Protein AF-A0A7V4QDP5-F1 (afdb_monomer_lite)

Structure (mmCIF, N/CA/C/O backbone):
data_AF-A0A7V4QDP5-F1
#
_entry.id   AF-A0A7V4QDP5-F1
#
loop_
_atom_site.group_PDB
_atom_site.id
_atom_site.type_symbol
_atom_site.label_atom_id
_atom_site.label_alt_id
_atom_site.label_comp_id
_atom_site.label_asym_id
_atom_site.label_entity_id
_atom_site.label_seq_id
_atom_site.pdbx_PDB_ins_code
_atom_site.Cartn_x
_atom_site.Cartn_y
_atom_site.Cartn_z
_atom_site.occupancy
_atom_site.B_iso_or_equiv
_atom_site.auth_seq_id
_atom_site.auth_comp_id
_atom_site.auth_asym_id
_atom_site.auth_atom_id
_atom_site.pdbx_PDB_model_num
ATOM 1 N N . GLU A 1 1 ? -13.251 15.785 15.110 1.00 56.22 1 GLU A N 1
ATOM 2 C CA . GLU A 1 1 ? -13.784 14.816 16.099 1.00 56.22 1 GLU A CA 1
ATOM 3 C C . GLU A 1 1 ? -13.908 13.397 15.532 1.00 56.22 1 GLU A C 1
ATOM 5 O O . GLU A 1 1 ? -13.282 12.500 16.081 1.00 56.22 1 GLU A O 1
ATOM 10 N N . TYR A 1 2 ? -14.578 13.183 14.392 1.00 66.69 2 TYR A N 1
ATOM 11 C CA . TYR A 1 2 ? -14.739 11.846 13.779 1.00 66.69 2 TYR A CA 1
ATOM 12 C C . TYR A 1 2 ? -13.433 11.082 13.486 1.00 66.69 2 TYR A C 1
ATOM 14 O O . TYR A 1 2 ? -13.366 9.874 13.708 1.00 66.69 2 TYR A O 1
ATOM 22 N N . SER A 1 3 ? -12.372 11.780 13.060 1.00 71.38 3 SER A N 1
ATOM 23 C CA . SER A 1 3 ? -11.056 11.164 12.809 1.00 71.38 3 SER A CA 1
ATOM 24 C C . SER A 1 3 ? -10.457 10.504 14.062 1.00 71.38 3 SER A C 1
ATOM 26 O O . SER A 1 3 ? -9.832 9.447 13.970 1.00 71.38 3 SER A O 1
ATOM 28 N N . LEU A 1 4 ? -10.698 11.064 15.255 1.00 77.12 4 LEU A N 1
ATOM 29 C CA . LEU A 1 4 ? -10.210 10.484 16.507 1.00 77.12 4 LEU A CA 1
ATOM 30 C C . LEU A 1 4 ? -10.944 9.183 16.838 1.00 77.12 4 LEU A C 1
ATOM 32 O O . LEU A 1 4 ? -10.300 8.181 17.144 1.00 77.12 4 LEU A O 1
ATOM 36 N N . CYS A 1 5 ? -12.275 9.184 16.742 1.00 82.75 5 CYS A N 1
ATOM 37 C CA . CYS A 1 5 ? -13.088 7.993 16.984 1.00 82.75 5 CYS A CA 1
ATOM 38 C C . CYS A 1 5 ? -12.696 6.853 16.039 1.00 82.75 5 CYS A C 1
ATOM 40 O O . CYS A 1 5 ? -12.521 5.722 16.489 1.00 82.75 5 CYS A O 1
ATOM 42 N N . LEU A 1 6 ? -12.484 7.162 14.754 1.00 84.19 6 LEU A N 1
ATOM 43 C CA . LEU A 1 6 ? -12.024 6.187 13.767 1.00 84.19 6 LEU A CA 1
ATOM 44 C C . LEU A 1 6 ? -10.640 5.631 14.122 1.00 84.19 6 LEU A C 1
ATOM 46 O O . LEU A 1 6 ? -10.447 4.417 14.119 1.00 84.19 6 LEU A O 1
ATOM 50 N N . ASN A 1 7 ? -9.690 6.501 14.478 1.00 85.56 7 ASN A N 1
ATOM 51 C CA . ASN A 1 7 ? -8.354 6.084 14.899 1.00 85.56 7 ASN A CA 1
ATOM 52 C C . ASN A 1 7 ? -8.410 5.169 16.131 1.00 85.56 7 ASN A C 1
ATOM 54 O O . ASN A 1 7 ? -7.753 4.129 16.151 1.00 85.56 7 ASN A O 1
ATOM 58 N N . ILE A 1 8 ? -9.191 5.520 17.155 1.00 87.56 8 ILE A N 1
ATOM 59 C CA . ILE A 1 8 ? -9.344 4.699 18.365 1.00 87.56 8 ILE A CA 1
ATOM 60 C C . ILE A 1 8 ? -9.967 3.348 18.014 1.00 87.56 8 ILE A C 1
ATOM 62 O O . ILE A 1 8 ? -9.418 2.317 18.399 1.00 87.56 8 ILE A O 1
ATOM 66 N N . LEU A 1 9 ? -11.060 3.344 17.248 1.00 90.06 9 LEU A N 1
ATOM 67 C CA . LEU A 1 9 ? -11.732 2.121 16.815 1.00 90.06 9 LEU A CA 1
ATOM 68 C C . LEU A 1 9 ? -10.769 1.203 16.059 1.00 90.06 9 LEU A C 1
ATOM 70 O O . LEU A 1 9 ? -10.649 0.029 16.399 1.00 90.06 9 LEU A O 1
ATOM 74 N N . LEU A 1 10 ? -10.033 1.742 15.087 1.00 90.75 10 LEU A N 1
ATOM 75 C CA . LEU A 1 10 ? -9.068 0.975 14.306 1.00 90.75 10 LEU A CA 1
ATOM 76 C C . LEU A 1 10 ? -7.965 0.389 15.197 1.00 90.75 10 LEU A C 1
ATOM 78 O O . LEU A 1 10 ? -7.635 -0.788 15.080 1.00 90.75 10 LEU A O 1
ATOM 82 N N . ASN A 1 11 ? -7.435 1.180 16.134 1.00 90.12 11 ASN A N 1
ATOM 83 C CA . ASN A 1 11 ? -6.441 0.715 17.102 1.00 90.12 11 ASN A CA 1
ATOM 84 C C . ASN A 1 11 ? -6.966 -0.428 17.982 1.00 90.12 11 ASN A C 1
ATOM 86 O O . ASN A 1 11 ? -6.238 -1.394 18.221 1.00 90.12 11 ASN A O 1
ATOM 90 N N . VAL A 1 12 ? -8.211 -0.329 18.456 1.00 93.44 12 VAL A N 1
ATOM 91 C CA . VAL A 1 12 ? -8.858 -1.385 19.244 1.00 93.44 12 VAL A CA 1
ATOM 92 C C . VAL A 1 12 ? -9.029 -2.640 18.392 1.00 93.44 12 VAL A C 1
ATOM 94 O O . VAL A 1 12 ? -8.576 -3.703 18.799 1.00 93.44 12 VAL A O 1
ATOM 97 N N . LEU A 1 13 ? -9.578 -2.523 17.180 1.00 94.12 13 LEU A N 1
ATOM 98 C CA . LEU A 1 13 ? -9.788 -3.664 16.282 1.00 94.12 13 LEU A CA 1
ATOM 99 C C . LEU A 1 13 ? -8.480 -4.390 15.934 1.00 94.12 13 LEU A C 1
ATOM 101 O O . LEU A 1 13 ? -8.439 -5.622 15.953 1.00 94.12 13 LEU A O 1
ATOM 105 N N . MET A 1 14 ? -7.403 -3.648 15.655 1.00 94.19 14 MET A N 1
ATOM 106 C CA . MET A 1 14 ? -6.083 -4.236 15.404 1.00 94.19 14 MET A CA 1
ATOM 107 C C . MET A 1 14 ? -5.570 -4.991 16.638 1.00 94.19 14 MET A C 1
ATOM 109 O O . MET A 1 14 ? -5.137 -6.137 16.522 1.00 94.19 14 MET A O 1
ATOM 113 N N . LYS A 1 15 ? -5.669 -4.391 17.831 1.00 94.00 15 LYS A N 1
ATOM 114 C CA . LYS A 1 15 ? -5.209 -5.006 19.086 1.00 94.00 15 LYS A CA 1
ATOM 115 C C . LYS A 1 15 ? -6.007 -6.258 19.460 1.00 94.00 15 LYS A C 1
ATOM 117 O O . LYS A 1 15 ? -5.416 -7.272 19.835 1.00 94.00 15 LYS A O 1
ATOM 122 N N . GLU A 1 16 ? -7.329 -6.208 19.333 1.00 94.50 16 GLU A N 1
ATOM 123 C CA . GLU A 1 16 ? -8.196 -7.362 19.582 1.00 94.50 16 GLU A CA 1
ATOM 124 C C . GLU A 1 16 ? -7.882 -8.493 18.603 1.00 94.50 16 GLU A C 1
ATOM 126 O O . GLU A 1 16 ? -7.723 -9.640 19.014 1.00 94.50 16 GLU A O 1
ATOM 131 N N . THR A 1 17 ? -7.667 -8.171 17.324 1.00 94.19 17 THR A N 1
ATOM 132 C CA . THR A 1 17 ? -7.290 -9.164 16.309 1.00 94.19 17 THR A CA 1
ATOM 133 C C . THR A 1 17 ? -5.964 -9.855 16.642 1.00 94.19 17 THR A C 1
ATOM 135 O O . THR A 1 17 ? -5.864 -11.076 16.512 1.00 94.19 17 THR A O 1
ATOM 138 N N . LEU A 1 18 ? -4.957 -9.111 17.116 1.00 93.62 18 LEU A N 1
ATOM 139 C CA . LEU A 1 18 ? -3.673 -9.682 17.552 1.00 93.62 18 LEU A CA 1
ATOM 140 C C . LEU A 1 18 ? -3.807 -10.559 18.808 1.00 93.62 18 LEU A C 1
ATOM 142 O O . LEU A 1 18 ? -3.061 -11.527 18.969 1.00 93.62 18 LEU A O 1
ATOM 146 N N . SER A 1 19 ? -4.789 -10.268 19.662 1.00 94.81 19 SER A N 1
ATOM 147 C CA . SER A 1 19 ? -5.060 -11.014 20.899 1.00 94.81 19 SER A CA 1
ATOM 148 C C . SER A 1 19 ? -5.789 -12.345 20.659 1.00 94.81 19 SER A C 1
ATOM 150 O O . SER A 1 19 ? -5.836 -13.202 21.545 1.00 94.81 19 SER A O 1
ATOM 152 N N . LEU A 1 20 ? -6.337 -12.566 19.459 1.00 94.62 20 LEU A N 1
ATOM 153 C CA . LEU A 1 20 ? -7.001 -13.820 19.109 1.00 94.62 20 LEU A CA 1
ATOM 154 C C . LEU A 1 20 ? -6.026 -15.011 19.098 1.00 94.62 20 LEU A C 1
ATOM 156 O O . LEU A 1 20 ? -4.816 -14.884 18.896 1.00 94.62 20 LEU A O 1
ATOM 160 N N . LYS A 1 21 ? -6.566 -16.225 19.248 1.00 94.06 21 LYS A N 1
ATOM 161 C CA . LYS A 1 21 ? -5.804 -17.463 19.022 1.00 94.06 21 LYS A CA 1
ATOM 162 C C . LYS A 1 21 ? -5.477 -17.632 17.537 1.00 94.06 21 LYS A C 1
ATOM 164 O O . LYS A 1 21 ? -6.267 -17.220 16.680 1.00 94.06 21 LYS A O 1
ATOM 169 N N . ASN A 1 22 ? -4.339 -18.269 17.256 1.00 94.81 22 ASN A N 1
ATOM 170 C CA . ASN A 1 22 ? -3.907 -18.579 15.893 1.00 94.81 22 ASN A CA 1
ATOM 171 C C . ASN A 1 22 ? -4.938 -19.489 15.218 1.00 94.81 22 ASN A C 1
ATOM 173 O O . ASN A 1 22 ? -5.352 -20.493 15.798 1.00 94.81 22 ASN A O 1
ATOM 177 N N . ASP A 1 23 ? -5.354 -19.123 14.011 1.00 94.31 23 ASP A N 1
ATOM 178 C CA . ASP A 1 23 ? -6.395 -19.825 13.264 1.00 94.31 23 ASP A CA 1
ATOM 179 C C . ASP A 1 23 ? -6.184 -19.598 11.765 1.00 94.31 23 ASP A C 1
ATOM 181 O O . ASP A 1 23 ? -6.321 -18.482 11.263 1.00 94.31 23 ASP A O 1
ATOM 185 N N . SER A 1 24 ? -5.844 -20.664 11.042 1.00 88.12 24 SER A N 1
ATOM 186 C CA . SER A 1 24 ? -5.559 -20.602 9.606 1.00 88.12 24 SER A CA 1
ATOM 187 C C . SER A 1 24 ? -6.812 -20.469 8.738 1.00 88.12 24 SER A C 1
ATOM 189 O O . SER A 1 24 ? -6.694 -20.102 7.563 1.00 88.12 24 SER A O 1
ATOM 191 N N . LYS A 1 25 ? -8.007 -20.738 9.281 1.00 93.19 25 LYS A N 1
ATOM 192 C CA . LYS A 1 25 ? -9.287 -20.641 8.561 1.00 93.19 25 LYS A CA 1
ATOM 193 C C . LYS A 1 25 ? -9.944 -19.272 8.719 1.00 93.19 25 LYS A C 1
ATOM 195 O O . LYS A 1 25 ? -10.723 -18.875 7.857 1.00 93.19 25 LYS A O 1
ATOM 200 N N . ARG A 1 26 ? -9.617 -18.530 9.780 1.00 94.38 26 ARG A N 1
ATOM 201 C CA . ARG A 1 26 ? -10.170 -17.192 10.025 1.00 94.38 26 ARG A CA 1
ATOM 202 C C . ARG A 1 26 ? -9.697 -16.184 8.974 1.00 94.38 26 ARG A C 1
ATOM 204 O O . ARG A 1 26 ? -8.532 -16.193 8.576 1.00 94.38 26 ARG A O 1
ATOM 211 N N . ARG A 1 27 ? -10.596 -15.297 8.539 1.00 94.44 27 ARG A N 1
ATOM 212 C CA . ARG A 1 27 ? -10.292 -14.135 7.690 1.00 94.44 27 ARG A CA 1
ATOM 213 C C . ARG A 1 27 ? -10.993 -12.905 8.259 1.00 94.44 27 ARG A C 1
ATOM 215 O O . ARG A 1 27 ? -12.218 -12.877 8.305 1.00 94.44 27 ARG A O 1
ATOM 222 N N . ILE A 1 28 ? -10.223 -11.921 8.713 1.00 94.94 28 ILE A N 1
ATOM 223 C CA . ILE A 1 28 ? -10.723 -10.626 9.192 1.00 94.94 28 ILE A CA 1
ATOM 224 C C . ILE A 1 28 ? -10.171 -9.565 8.251 1.00 94.94 28 ILE A C 1
ATOM 226 O O . ILE A 1 28 ? -8.957 -9.373 8.190 1.00 94.94 28 ILE A O 1
ATOM 230 N N . TRP A 1 29 ? -11.059 -8.911 7.507 1.00 95.31 29 TRP A N 1
ATOM 231 C CA . TRP A 1 29 ? -10.686 -7.940 6.486 1.00 95.31 29 TRP A CA 1
ATOM 232 C C . TRP A 1 29 ? -10.692 -6.518 7.035 1.00 95.31 29 TRP A C 1
ATOM 234 O O . TRP A 1 29 ? -11.691 -6.056 7.579 1.00 95.31 29 TRP A O 1
ATOM 244 N N . PHE A 1 30 ? -9.578 -5.822 6.834 1.00 94.31 30 PHE A N 1
ATOM 245 C CA . PHE A 1 30 ? -9.433 -4.390 7.043 1.00 94.31 30 PHE A CA 1
ATOM 246 C C . PHE A 1 30 ? -9.286 -3.741 5.674 1.00 94.31 30 PHE A C 1
ATOM 248 O O . PHE A 1 30 ? -8.264 -3.920 5.015 1.00 94.31 30 PHE A O 1
ATOM 255 N N . ILE A 1 31 ? -10.316 -3.024 5.238 1.00 94.31 31 ILE A N 1
ATOM 256 C CA . ILE A 1 31 ? -10.305 -2.285 3.976 1.00 94.31 31 ILE A CA 1
ATOM 257 C C . ILE A 1 31 ? -10.230 -0.812 4.345 1.00 94.31 31 ILE A C 1
ATOM 259 O O . ILE A 1 31 ? -11.193 -0.252 4.866 1.00 94.31 31 ILE A O 1
ATOM 263 N N . LEU A 1 32 ? -9.053 -0.226 4.156 1.00 91.56 32 LEU A N 1
ATOM 264 C CA . LEU A 1 32 ? -8.784 1.167 4.481 1.00 91.56 32 LEU A CA 1
ATOM 265 C C . LEU A 1 32 ? -8.598 1.923 3.175 1.00 91.56 32 LEU A C 1
ATOM 267 O O . LEU A 1 32 ? -7.563 1.790 2.513 1.00 91.56 32 LEU A O 1
ATOM 271 N N . ASP A 1 33 ? -9.624 2.686 2.819 1.00 90.44 33 ASP A N 1
ATOM 272 C CA . ASP A 1 33 ? -9.515 3.645 1.735 1.00 90.44 33 ASP A CA 1
ATOM 273 C C . ASP A 1 33 ? -8.732 4.875 2.206 1.00 90.44 33 ASP A C 1
ATOM 275 O O . ASP A 1 33 ? -8.856 5.296 3.358 1.00 90.44 33 ASP A O 1
ATOM 279 N N . GLU A 1 34 ? -7.900 5.411 1.318 1.00 86.94 34 GLU A N 1
ATOM 280 C CA . GLU A 1 34 ? -7.110 6.624 1.522 1.00 86.94 34 GLU A CA 1
ATOM 281 C C . GLU A 1 34 ? -6.390 6.684 2.890 1.00 86.94 34 GLU A C 1
ATOM 283 O O . GLU A 1 34 ? -6.671 7.523 3.752 1.00 86.94 34 GLU A O 1
ATOM 288 N N . VAL A 1 35 ? -5.415 5.795 3.102 1.00 85.38 35 VAL A N 1
ATOM 289 C CA . VAL A 1 35 ? -4.704 5.625 4.389 1.00 85.38 35 VAL A CA 1
ATOM 290 C C . VAL A 1 35 ? -4.076 6.917 4.940 1.00 85.38 35 VAL A C 1
ATOM 292 O O . VAL A 1 35 ? -3.990 7.100 6.155 1.00 85.38 35 VAL A O 1
ATOM 295 N N . GLN A 1 36 ? -3.678 7.853 4.076 1.00 80.75 36 GLN A N 1
ATOM 296 C CA . GLN A 1 36 ? -3.126 9.151 4.471 1.00 80.75 36 GLN A CA 1
ATOM 297 C C . GLN A 1 36 ? -4.134 10.033 5.220 1.00 80.75 36 GLN A C 1
ATOM 299 O O . GLN A 1 36 ? -3.717 10.842 6.052 1.00 80.75 36 GLN A O 1
ATOM 304 N N . THR A 1 37 ? -5.444 9.858 5.004 1.00 80.69 37 THR A N 1
ATOM 305 C CA . THR A 1 37 ? -6.473 10.602 5.755 1.00 80.69 37 THR A CA 1
ATOM 306 C C . THR A 1 37 ? -6.425 10.290 7.245 1.00 80.69 37 THR A C 1
ATOM 308 O O . THR A 1 37 ? -6.669 11.177 8.060 1.00 80.69 37 THR A O 1
ATOM 311 N N . LEU A 1 38 ? -6.020 9.074 7.631 1.00 76.94 38 LEU A N 1
ATOM 312 C CA . LEU A 1 38 ? -5.862 8.704 9.039 1.00 76.94 38 LEU A CA 1
ATOM 313 C C . LEU A 1 38 ? -4.808 9.565 9.745 1.00 76.94 38 LEU A C 1
ATOM 315 O O . LEU A 1 38 ? -4.926 9.792 10.949 1.00 76.94 38 LEU A O 1
ATOM 319 N N . ALA A 1 39 ? -3.810 10.059 9.006 1.00 71.69 39 ALA A N 1
ATOM 320 C CA . ALA A 1 39 ? -2.763 10.931 9.521 1.00 71.69 39 ALA A CA 1
ATOM 321 C C . ALA A 1 39 ? -3.081 12.424 9.422 1.00 71.69 39 ALA A C 1
ATOM 323 O O . ALA A 1 39 ? -2.728 13.173 10.334 1.00 71.69 39 ALA A O 1
ATOM 324 N N . THR A 1 40 ? -3.728 12.859 8.339 1.00 61.06 40 THR A N 1
ATOM 325 C CA . THR A 1 40 ? -3.931 14.285 8.034 1.00 61.06 40 THR A CA 1
ATOM 326 C C . THR A 1 40 ? -5.272 14.835 8.513 1.00 61.06 40 THR A C 1
ATOM 328 O O . THR A 1 40 ? -5.373 16.027 8.791 1.00 61.06 40 THR A O 1
ATOM 331 N N . ALA A 1 41 ? -6.304 13.999 8.682 1.00 57.66 41 ALA A N 1
ATOM 332 C CA . ALA A 1 41 ? -7.659 14.459 9.011 1.00 57.66 41 ALA A CA 1
ATOM 333 C C . ALA A 1 41 ? -7.824 14.983 10.451 1.00 57.66 41 ALA A C 1
ATOM 335 O O . ALA A 1 41 ? -8.921 15.378 10.850 1.00 57.66 41 ALA A O 1
ATOM 336 N N . SER A 1 42 ? -6.767 14.976 11.261 1.00 51.97 42 SER A N 1
ATOM 337 C CA . SER A 1 42 ? -6.798 15.487 12.628 1.00 51.97 42 SER A CA 1
ATOM 338 C C . SER A 1 42 ? -5.859 16.680 12.788 1.00 51.97 42 SER A C 1
ATOM 340 O O . SER A 1 42 ? -4.714 16.521 13.220 1.00 51.97 42 SER A O 1
ATOM 342 N N . ALA A 1 43 ? -6.356 17.881 12.481 1.00 50.66 43 ALA A N 1
ATOM 343 C CA . ALA A 1 43 ? -5.698 19.128 12.860 1.00 50.66 43 ALA A CA 1
ATOM 344 C C . ALA A 1 43 ? -5.417 19.106 14.376 1.00 50.66 43 ALA A C 1
ATOM 346 O O . ALA A 1 43 ? -6.334 18.957 15.183 1.00 50.66 43 ALA A O 1
ATOM 347 N N . GLY A 1 44 ? -4.138 19.148 14.761 1.00 58.56 44 GLY A N 1
ATOM 348 C CA . GLY A 1 44 ? -3.698 19.059 16.161 1.00 58.56 44 GLY A CA 1
ATOM 349 C C . GLY A 1 44 ? -3.502 17.644 16.734 1.00 58.56 44 GLY A C 1
ATOM 350 O O . GLY A 1 44 ? -2.996 17.525 17.848 1.00 58.56 44 GLY A O 1
ATOM 351 N N . MET A 1 45 ? -3.822 16.565 16.001 1.00 61.06 45 MET A N 1
ATOM 352 C CA . MET A 1 45 ? -3.587 15.173 16.451 1.00 61.06 45 MET A CA 1
ATOM 353 C C . MET A 1 45 ? -2.815 14.316 15.441 1.00 61.06 45 MET A C 1
ATOM 355 O O . MET A 1 45 ? -2.856 13.089 15.506 1.00 61.06 45 MET A O 1
ATOM 359 N N . GLU A 1 46 ? -2.036 14.940 14.556 1.00 67.94 46 GLU A N 1
ATOM 360 C CA . GLU A 1 46 ? -1.194 14.242 13.572 1.00 67.94 46 GLU A CA 1
ATOM 361 C C . GLU A 1 46 ? -0.291 13.168 14.203 1.00 67.94 46 GLU A C 1
ATOM 363 O O . GLU A 1 46 ? 0.009 12.153 13.582 1.00 67.94 46 GLU A O 1
ATOM 368 N N . LYS A 1 47 ? 0.125 13.354 15.464 1.00 71.94 47 LYS A N 1
ATOM 369 C CA . LYS A 1 47 ? 0.883 12.347 16.225 1.00 71.94 47 LYS A CA 1
ATOM 370 C C . LYS A 1 47 ? 0.104 11.042 16.417 1.00 71.94 47 LYS A C 1
ATOM 372 O O . LYS A 1 47 ? 0.700 9.970 16.342 1.00 71.94 47 LYS A O 1
ATOM 377 N N . VAL A 1 48 ? -1.206 11.123 16.660 1.00 72.62 48 VAL A N 1
ATOM 378 C CA . VAL A 1 48 ? -2.079 9.952 16.840 1.00 72.62 48 VAL A CA 1
ATOM 379 C C . VAL A 1 48 ? -2.238 9.225 15.514 1.00 72.62 48 VAL A C 1
ATOM 381 O O . VAL A 1 48 ? -1.998 8.024 15.459 1.00 72.62 48 VAL A O 1
ATOM 384 N N . GLY A 1 49 ? -2.544 9.955 14.442 1.00 73.38 49 GLY A N 1
ATOM 385 C CA . GLY A 1 49 ? -2.683 9.378 13.107 1.00 73.38 49 GLY A CA 1
ATOM 386 C C . GLY A 1 49 ? -1.392 8.730 12.591 1.00 73.38 49 GLY A C 1
ATOM 387 O O . GLY A 1 49 ? -1.404 7.579 12.153 1.00 73.38 49 GLY A O 1
ATOM 388 N N . ARG A 1 50 ? -0.241 9.400 12.759 1.00 77.25 50 ARG A N 1
ATOM 389 C CA . ARG A 1 50 ? 1.091 8.820 12.489 1.00 77.25 50 ARG A CA 1
ATOM 390 C C . ARG A 1 50 ? 1.344 7.553 13.315 1.00 77.25 50 ARG A C 1
ATOM 392 O O . ARG A 1 50 ? 1.838 6.556 12.790 1.00 77.25 50 ARG A O 1
ATOM 399 N N . GLY A 1 51 ? 0.974 7.570 14.597 1.00 81.12 51 GLY A N 1
ATOM 400 C CA . GLY A 1 51 ? 1.068 6.408 15.482 1.00 81.12 51 GLY A CA 1
ATOM 401 C C . GLY A 1 51 ? 0.200 5.233 15.026 1.00 81.12 51 GLY A C 1
ATOM 402 O O . GLY A 1 51 ? 0.644 4.087 15.090 1.00 81.12 51 GLY A O 1
ATOM 403 N N . THR A 1 52 ? -1.002 5.502 14.517 1.00 83.56 52 THR A N 1
ATOM 404 C CA . THR A 1 52 ? -1.899 4.477 13.969 1.00 83.56 52 THR A CA 1
ATOM 405 C C . THR A 1 52 ? -1.304 3.813 12.732 1.00 83.56 52 THR A C 1
ATOM 407 O O . THR A 1 52 ? -1.335 2.589 12.644 1.00 83.56 52 THR A O 1
ATOM 410 N N . ILE A 1 53 ? -0.696 4.569 11.811 1.00 84.75 53 ILE A N 1
ATOM 411 C CA . ILE A 1 53 ? -0.066 3.975 10.618 1.00 84.75 53 ILE A CA 1
ATOM 412 C C . ILE A 1 53 ? 1.173 3.155 10.999 1.00 84.75 53 ILE A C 1
ATOM 414 O O . ILE A 1 53 ? 1.399 2.080 10.444 1.00 84.75 53 ILE A O 1
ATOM 418 N N . LYS A 1 54 ? 1.952 3.591 11.996 1.00 84.62 54 LYS A N 1
ATOM 419 C CA . LYS A 1 54 ? 3.054 2.768 12.513 1.00 84.62 54 LYS A CA 1
ATOM 420 C C . LYS A 1 54 ? 2.545 1.425 13.054 1.00 84.62 54 LYS A C 1
ATOM 422 O O . LYS A 1 54 ? 3.063 0.377 12.675 1.00 84.62 54 LYS A O 1
ATOM 427 N N . LYS A 1 55 ? 1.495 1.452 13.878 1.00 87.94 55 LYS A N 1
ATOM 428 C CA . LYS A 1 55 ? 0.848 0.235 14.392 1.00 87.94 55 LYS A CA 1
ATOM 429 C C . LYS A 1 55 ? 0.230 -0.619 13.294 1.00 87.94 55 LYS A C 1
ATOM 431 O O . LYS A 1 55 ? 0.206 -1.833 13.425 1.00 87.94 55 LYS A O 1
ATOM 436 N N . LEU A 1 56 ? -0.250 -0.011 12.212 1.00 90.50 56 LEU A N 1
ATOM 437 C CA . LEU A 1 56 ? -0.725 -0.741 11.040 1.00 90.50 56 LEU A CA 1
ATOM 438 C C . LEU A 1 56 ? 0.409 -1.554 10.398 1.00 90.50 56 LEU A C 1
ATOM 440 O O . LEU A 1 56 ? 0.185 -2.694 10.003 1.00 90.50 56 LEU A O 1
ATOM 444 N N . GLY A 1 57 ? 1.632 -1.017 10.352 1.00 89.94 57 GLY A N 1
ATOM 445 C CA . GLY A 1 57 ? 2.821 -1.766 9.930 1.00 89.94 57 GLY A CA 1
ATOM 446 C C . GLY A 1 57 ? 3.122 -2.969 10.834 1.00 89.94 57 GLY A C 1
ATOM 447 O O . GLY A 1 57 ? 3.311 -4.080 10.342 1.00 89.94 57 GLY A O 1
ATOM 448 N N . GLU A 1 58 ? 3.092 -2.772 12.155 1.00 90.12 58 GLU A N 1
ATOM 449 C CA . GLU A 1 58 ? 3.247 -3.854 13.145 1.00 90.12 58 GLU A CA 1
ATOM 450 C C . GLU A 1 58 ? 2.144 -4.916 12.970 1.00 90.12 58 GLU A C 1
ATOM 452 O O . GLU A 1 58 ? 2.419 -6.111 12.844 1.00 90.12 58 GLU A O 1
ATOM 457 N N . PHE A 1 59 ? 0.894 -4.472 12.826 1.00 93.00 59 PHE A N 1
ATOM 458 C CA . PHE A 1 59 ? -0.265 -5.325 12.588 1.00 93.00 59 PHE A CA 1
ATOM 459 C C . PHE A 1 59 ? -0.130 -6.154 11.305 1.00 93.00 59 PHE A C 1
ATOM 461 O O . PHE A 1 59 ? -0.377 -7.359 11.328 1.00 93.00 59 PHE A O 1
ATOM 468 N N . LEU A 1 60 ? 0.293 -5.553 10.191 1.00 92.50 60 LEU A N 1
ATOM 469 C CA . LEU A 1 60 ? 0.526 -6.262 8.927 1.00 92.50 60 LEU A CA 1
ATOM 470 C C . LEU A 1 60 ? 1.547 -7.397 9.079 1.00 92.50 60 LEU A C 1
ATOM 472 O O . LEU A 1 60 ? 1.393 -8.445 8.453 1.00 92.50 60 LEU A O 1
ATOM 476 N N . SER A 1 61 ? 2.561 -7.205 9.925 1.00 91.12 61 SER A N 1
ATOM 477 C CA . SER A 1 61 ? 3.610 -8.201 10.142 1.00 91.12 61 SER A CA 1
ATOM 478 C C . SER A 1 61 ? 3.151 -9.398 10.992 1.00 91.12 61 SER A C 1
ATOM 480 O O . SER A 1 61 ? 3.516 -10.537 10.696 1.00 91.12 61 SER A O 1
ATOM 482 N N . GLU A 1 62 ? 2.292 -9.183 11.994 1.00 91.88 62 GLU A N 1
ATOM 483 C CA . GLU A 1 62 ? 1.921 -10.219 12.976 1.00 91.88 62 GLU A CA 1
ATOM 484 C C . GLU A 1 62 ? 0.541 -10.856 12.731 1.00 91.88 62 GLU A C 1
ATOM 486 O O . GLU A 1 62 ? 0.296 -12.022 13.077 1.00 91.88 62 GLU A O 1
ATOM 491 N N . SER A 1 63 ? -0.377 -10.121 12.097 1.00 93.12 63 SER A N 1
ATOM 492 C CA . SER A 1 63 ? -1.791 -10.506 11.973 1.00 93.12 63 SER A CA 1
ATOM 493 C C . SER A 1 63 ? -2.040 -11.723 11.082 1.00 93.12 63 SER A C 1
ATOM 495 O O . SER A 1 63 ? -3.085 -12.370 11.209 1.00 93.12 63 SER A O 1
ATOM 497 N N . ARG A 1 64 ? -1.077 -12.107 10.233 1.00 89.75 64 ARG A N 1
ATOM 498 C CA . ARG A 1 64 ? -1.198 -13.248 9.310 1.00 89.75 64 ARG A CA 1
ATOM 499 C C . ARG A 1 64 ? -1.564 -14.550 10.028 1.00 89.75 64 ARG A C 1
ATOM 501 O O . ARG A 1 64 ? -2.414 -15.295 9.550 1.00 89.75 64 ARG A O 1
ATOM 508 N N . SER A 1 65 ? -0.961 -14.811 11.190 1.00 92.25 65 SER A N 1
ATOM 509 C CA . SER A 1 65 ? -1.229 -16.016 11.999 1.00 92.25 65 SER A CA 1
ATOM 510 C C . SER A 1 65 ? -2.633 -16.036 12.624 1.00 92.25 65 SER A C 1
ATOM 512 O O . SER A 1 65 ? -3.155 -17.097 12.977 1.00 92.25 65 SER A O 1
ATOM 514 N N . LYS A 1 66 ? -3.245 -14.855 12.753 1.00 93.75 66 LYS A N 1
ATOM 515 C CA . LYS A 1 66 ? -4.561 -14.622 13.362 1.00 93.75 66 LYS A CA 1
ATOM 516 C C . LYS A 1 66 ? -5.695 -14.601 12.338 1.00 93.75 66 LYS A C 1
ATOM 518 O O . LYS A 1 66 ? -6.862 -14.580 12.731 1.00 93.75 66 LYS A O 1
ATOM 523 N N . GLY A 1 67 ? -5.352 -14.596 11.048 1.00 92.38 67 GLY A N 1
ATOM 524 C CA . GLY A 1 67 ? -6.294 -14.459 9.941 1.00 92.38 67 GLY A CA 1
ATOM 525 C C . GLY A 1 67 ? -6.534 -13.017 9.484 1.00 92.38 67 GLY A C 1
ATOM 526 O O . GLY A 1 67 ? -7.494 -12.778 8.757 1.00 92.38 67 GLY A O 1
ATOM 527 N N . GLY A 1 68 ? -5.708 -12.051 9.899 1.00 93.44 68 GLY A N 1
ATOM 528 C CA . GLY A 1 68 ? -5.816 -10.665 9.435 1.00 93.44 68 GLY A CA 1
ATOM 529 C C . GLY A 1 68 ? -5.493 -10.534 7.945 1.00 93.44 68 GLY A C 1
ATOM 530 O O . GLY A 1 68 ? -4.503 -11.084 7.465 1.00 93.44 68 GLY A O 1
ATOM 531 N N . CYS A 1 69 ? -6.350 -9.831 7.210 1.00 93.31 69 CYS A N 1
ATOM 532 C CA . CYS A 1 69 ? -6.202 -9.505 5.793 1.00 93.31 69 CYS A CA 1
ATOM 533 C C . CYS A 1 69 ? -6.411 -8.001 5.631 1.00 93.31 69 CYS A C 1
ATOM 535 O O . CYS A 1 69 ? -7.408 -7.468 6.109 1.00 93.31 69 CYS A O 1
ATOM 537 N N . VAL A 1 70 ? -5.480 -7.312 4.976 1.00 94.00 70 VAL A N 1
ATOM 538 C CA . VAL A 1 70 ? -5.503 -5.848 4.892 1.00 94.00 70 VAL A CA 1
ATOM 539 C C . VAL A 1 70 ? -5.426 -5.411 3.439 1.00 94.00 70 VAL A C 1
ATOM 541 O O . VAL A 1 70 ? -4.557 -5.863 2.694 1.00 94.00 70 VAL A O 1
ATOM 544 N N . VAL A 1 71 ? -6.326 -4.510 3.062 1.00 94.94 71 VAL A N 1
ATOM 545 C CA . VAL A 1 71 ? -6.336 -3.794 1.789 1.00 94.94 71 VAL A CA 1
ATOM 546 C C . VAL A 1 71 ? -6.142 -2.320 2.109 1.00 94.94 71 VAL A C 1
ATOM 548 O O . VAL A 1 71 ? -6.945 -1.736 2.835 1.00 94.94 71 VAL A O 1
ATOM 551 N N . LEU A 1 72 ? -5.059 -1.743 1.591 1.00 93.88 72 LEU A N 1
ATOM 552 C CA . LEU A 1 72 ? -4.746 -0.326 1.739 1.00 93.88 72 LEU A CA 1
ATOM 553 C C . LEU A 1 72 ? -4.841 0.345 0.377 1.00 93.88 72 LEU A C 1
ATOM 555 O O . LEU A 1 72 ? -4.199 -0.115 -0.570 1.00 93.88 72 LEU A O 1
ATOM 559 N N . ALA A 1 73 ? -5.597 1.435 0.305 1.00 93.50 73 ALA A N 1
ATOM 560 C CA . ALA A 1 73 ? -5.602 2.330 -0.840 1.00 93.50 73 ALA A CA 1
ATOM 561 C C . ALA A 1 73 ? -4.941 3.662 -0.472 1.00 93.50 73 ALA A C 1
ATOM 563 O O . ALA A 1 73 ? -5.010 4.133 0.667 1.00 93.50 73 ALA A O 1
ATOM 564 N N . THR A 1 74 ? -4.255 4.249 -1.445 1.00 91.75 74 THR A N 1
ATOM 565 C CA . THR A 1 74 ? -3.628 5.562 -1.319 1.00 91.75 74 THR A CA 1
ATOM 566 C C . THR A 1 74 ? -3.611 6.243 -2.678 1.00 91.75 74 THR A C 1
ATOM 568 O O . THR A 1 74 ? -3.198 5.638 -3.666 1.00 91.75 74 THR A O 1
ATOM 571 N N . GLN A 1 75 ? -4.063 7.495 -2.728 1.00 90.88 75 GLN A N 1
ATOM 572 C CA . GLN A 1 75 ? -3.962 8.330 -3.929 1.00 90.88 75 GLN A CA 1
ATOM 573 C C . GLN A 1 75 ? -2.577 8.967 -4.126 1.00 90.88 75 GLN A C 1
ATOM 575 O O . GLN A 1 75 ? -2.202 9.254 -5.257 1.00 90.88 75 GLN A O 1
ATOM 580 N N . SER A 1 76 ? -1.816 9.216 -3.052 1.00 89.88 76 SER A N 1
ATOM 581 C CA . SER A 1 76 ? -0.513 9.888 -3.125 1.00 89.88 76 SER A CA 1
ATOM 582 C C . SER A 1 76 ? 0.501 9.218 -2.208 1.00 89.88 76 SER A C 1
ATOM 584 O O . SER A 1 76 ? 0.413 9.286 -0.978 1.00 89.88 76 SER A O 1
ATOM 586 N N . LEU A 1 77 ? 1.506 8.608 -2.835 1.00 90.56 77 LEU A N 1
ATOM 587 C CA . LEU A 1 77 ? 2.641 8.011 -2.140 1.00 90.56 77 LEU A CA 1
ATOM 588 C C . LEU A 1 77 ? 3.536 9.070 -1.496 1.00 90.56 77 LEU A C 1
ATOM 590 O O . LEU A 1 77 ? 4.129 8.782 -0.464 1.00 90.56 77 LEU A O 1
ATOM 594 N N . GLU A 1 78 ? 3.599 10.285 -2.045 1.00 89.12 78 GLU A N 1
ATOM 595 C CA . GLU A 1 78 ? 4.397 11.383 -1.483 1.00 89.12 78 GLU A CA 1
ATOM 596 C C . GLU A 1 78 ? 3.819 11.841 -0.141 1.00 89.12 78 GLU A C 1
ATOM 598 O O . GLU A 1 78 ? 4.535 11.913 0.853 1.00 89.12 78 GLU A O 1
ATOM 603 N N . LYS A 1 79 ? 2.496 12.046 -0.071 1.00 87.12 79 LYS A N 1
ATOM 604 C CA . LYS A 1 79 ? 1.824 12.377 1.196 1.00 87.12 79 LYS A CA 1
ATOM 605 C C . LYS A 1 79 ? 2.001 11.273 2.228 1.00 87.12 79 LYS A C 1
ATOM 607 O O . LYS A 1 79 ? 2.128 11.552 3.418 1.00 87.12 79 LYS A O 1
ATOM 612 N N . LEU A 1 80 ? 1.981 10.014 1.789 1.00 87.00 80 LEU A N 1
ATOM 613 C CA . LEU A 1 80 ? 2.240 8.898 2.685 1.00 87.00 80 LEU A CA 1
ATOM 614 C C . LEU A 1 80 ? 3.700 8.913 3.163 1.00 87.00 80 LEU A C 1
ATOM 616 O O . LEU A 1 80 ? 3.935 8.758 4.359 1.00 87.00 80 LEU A O 1
ATOM 620 N N . GLU A 1 81 ? 4.665 9.168 2.276 1.00 88.19 81 GLU A N 1
ATOM 621 C CA . GLU A 1 81 ? 6.086 9.317 2.614 1.00 88.19 81 GLU A CA 1
ATOM 622 C C . GLU A 1 81 ? 6.317 10.404 3.670 1.00 88.19 81 GLU A C 1
ATOM 624 O O . GLU A 1 81 ? 7.001 10.141 4.659 1.00 88.19 81 GLU A O 1
ATOM 629 N N . ASP A 1 82 ? 5.684 11.570 3.533 1.00 85.44 82 ASP A N 1
ATOM 630 C CA . ASP A 1 82 ? 5.782 12.683 4.492 1.00 85.44 82 ASP A CA 1
ATOM 631 C C . ASP A 1 82 ? 5.252 12.321 5.890 1.00 85.44 82 ASP A C 1
ATOM 633 O O . ASP A 1 82 ? 5.661 12.873 6.918 1.00 85.44 82 ASP A O 1
ATOM 637 N N . VAL A 1 83 ? 4.307 11.385 5.952 1.00 83.44 83 VAL A N 1
ATOM 638 C CA . VAL A 1 83 ? 3.662 10.970 7.197 1.00 83.44 83 VAL A CA 1
ATOM 639 C C . VAL A 1 83 ? 4.495 9.933 7.947 1.00 83.44 83 VAL A C 1
ATOM 641 O O . VAL A 1 83 ? 4.656 10.064 9.165 1.00 83.44 83 VAL A O 1
ATOM 644 N N . ILE A 1 84 ? 4.998 8.901 7.259 1.00 80.88 84 ILE A N 1
ATOM 645 C CA . ILE A 1 84 ? 5.705 7.771 7.894 1.00 80.88 84 ILE A CA 1
ATOM 646 C C . ILE A 1 84 ? 7.222 7.788 7.707 1.00 80.88 84 ILE A C 1
ATOM 648 O O . ILE A 1 84 ? 7.903 7.019 8.382 1.00 80.88 84 ILE A O 1
ATOM 652 N N . ASN A 1 85 ? 7.767 8.693 6.898 1.00 86.31 85 ASN A N 1
ATOM 653 C CA . ASN A 1 85 ? 9.138 8.706 6.382 1.00 86.31 85 ASN A CA 1
ATOM 654 C C . ASN A 1 85 ? 9.412 7.603 5.346 1.00 86.31 85 ASN A C 1
ATOM 656 O O . ASN A 1 85 ? 8.870 6.495 5.406 1.00 86.31 85 ASN A O 1
ATOM 660 N N . LYS A 1 86 ? 10.372 7.875 4.457 1.00 87.62 86 LYS A N 1
ATOM 661 C CA . LYS A 1 86 ? 10.801 6.999 3.355 1.00 87.62 86 LYS A CA 1
ATOM 662 C C . LYS A 1 86 ? 11.067 5.545 3.744 1.00 87.62 86 LYS A C 1
ATOM 664 O O . LYS A 1 86 ? 10.569 4.624 3.102 1.00 87.62 86 LYS A O 1
ATOM 669 N N . ASN A 1 87 ? 11.830 5.319 4.814 1.00 87.31 87 ASN A N 1
ATOM 670 C CA . ASN A 1 87 ? 12.215 3.964 5.224 1.00 87.31 87 ASN A CA 1
ATOM 671 C C . ASN A 1 87 ? 11.004 3.128 5.662 1.00 87.31 87 ASN A C 1
ATOM 673 O O . ASN A 1 87 ? 10.907 1.940 5.343 1.00 87.31 87 ASN A O 1
ATOM 677 N N . ASN A 1 88 ? 10.055 3.748 6.367 1.00 86.31 88 ASN A N 1
ATOM 678 C CA . ASN A 1 88 ? 8.848 3.056 6.805 1.00 86.31 88 ASN A CA 1
ATOM 679 C C . ASN A 1 88 ? 7.877 2.850 5.644 1.00 86.31 88 ASN A C 1
ATOM 681 O O . ASN A 1 88 ? 7.218 1.817 5.610 1.00 86.31 88 ASN A O 1
ATOM 685 N N . LEU A 1 89 ? 7.823 3.773 4.675 1.00 88.50 89 LEU A N 1
ATOM 686 C CA . LEU A 1 89 ? 7.060 3.575 3.442 1.00 88.50 89 LEU A CA 1
ATOM 687 C C . LEU A 1 89 ? 7.561 2.350 2.675 1.00 88.50 89 LEU A C 1
ATOM 689 O O . LEU A 1 89 ? 6.763 1.483 2.329 1.00 88.50 89 LEU A O 1
ATOM 693 N N . MET A 1 90 ? 8.874 2.226 2.476 1.00 89.50 90 MET A N 1
ATOM 694 C CA . MET A 1 90 ? 9.451 1.053 1.810 1.00 89.50 90 MET A CA 1
ATOM 695 C C . MET A 1 90 ? 9.159 -0.242 2.578 1.00 89.50 90 MET A C 1
ATOM 697 O O . MET A 1 90 ? 8.770 -1.241 1.976 1.00 89.50 90 MET A O 1
ATOM 701 N N . SER A 1 91 ? 9.253 -0.206 3.910 1.00 89.75 91 SER A N 1
ATOM 702 C CA . SER A 1 91 ? 8.914 -1.348 4.770 1.00 89.75 91 SER A CA 1
ATOM 703 C C . SER A 1 91 ? 7.430 -1.726 4.664 1.00 89.75 91 SER A C 1
ATOM 705 O O . SER A 1 91 ? 7.089 -2.900 4.532 1.00 89.75 91 SER A O 1
ATOM 707 N N . LEU A 1 92 ? 6.532 -0.736 4.655 1.00 89.44 92 LEU A N 1
ATOM 708 C CA . LEU A 1 92 ? 5.093 -0.935 4.484 1.00 89.44 92 LEU A CA 1
ATOM 709 C C . LEU A 1 92 ? 4.776 -1.544 3.113 1.00 89.44 92 LEU A C 1
ATOM 711 O O . LEU A 1 92 ? 4.027 -2.517 3.017 1.00 89.44 92 LEU A O 1
ATOM 715 N N . LEU A 1 93 ? 5.377 -1.007 2.048 1.00 89.69 93 LEU A N 1
ATOM 716 C CA . LEU A 1 93 ? 5.232 -1.550 0.702 1.00 89.69 93 LEU A CA 1
ATOM 717 C C . LEU A 1 93 ? 5.775 -2.982 0.620 1.00 89.69 93 LEU A C 1
ATOM 719 O O . LEU A 1 93 ? 5.166 -3.806 -0.055 1.00 89.69 93 LEU A O 1
ATOM 723 N N . GLN A 1 94 ? 6.846 -3.322 1.329 1.00 89.81 94 GLN A N 1
ATOM 724 C CA . GLN A 1 94 ? 7.365 -4.690 1.361 1.00 89.81 94 GLN A CA 1
ATOM 725 C C . GLN A 1 94 ? 6.408 -5.680 2.049 1.00 89.81 94 GLN A C 1
ATOM 727 O O . GLN A 1 94 ? 6.276 -6.816 1.592 1.00 89.81 94 GLN A O 1
ATOM 732 N N . LEU A 1 95 ? 5.713 -5.268 3.117 1.00 91.00 95 LEU A N 1
ATOM 733 C CA . LEU A 1 95 ? 4.739 -6.119 3.822 1.00 91.00 95 LEU A CA 1
ATOM 734 C C . LEU A 1 95 ? 3.515 -6.455 2.951 1.00 91.00 95 LEU A C 1
ATOM 736 O O . LEU A 1 95 ? 2.943 -7.543 3.045 1.00 91.00 95 LEU A O 1
ATOM 740 N N . LEU A 1 96 ? 3.122 -5.533 2.072 1.00 91.06 96 LEU A N 1
ATOM 741 C CA . LEU A 1 96 ? 1.998 -5.698 1.153 1.00 91.06 96 LEU A CA 1
ATOM 742 C C . LEU A 1 96 ? 2.403 -6.540 -0.068 1.00 91.06 96 LEU A C 1
ATOM 744 O O . LEU A 1 96 ? 2.935 -6.019 -1.051 1.00 91.06 96 LEU A O 1
ATOM 748 N N . SER A 1 97 ? 2.100 -7.841 -0.012 1.00 89.44 97 SER A N 1
ATOM 749 C CA . SER A 1 97 ? 2.496 -8.838 -1.027 1.00 89.44 97 SER A CA 1
ATOM 750 C C . SER A 1 97 ? 1.848 -8.658 -2.404 1.00 89.44 97 SER A C 1
ATOM 752 O O . SER A 1 97 ? 2.412 -9.098 -3.406 1.00 89.44 97 SER A O 1
ATOM 754 N N . THR A 1 98 ? 0.663 -8.051 -2.451 1.00 93.38 98 THR A N 1
ATOM 755 C CA . THR A 1 98 ? -0.074 -7.774 -3.687 1.00 93.38 98 THR A CA 1
ATOM 756 C C . THR A 1 98 ? -0.178 -6.273 -3.863 1.00 93.38 98 THR A C 1
ATOM 758 O O . THR A 1 98 ? -0.506 -5.561 -2.913 1.00 93.38 98 THR A O 1
ATOM 761 N N . LYS A 1 99 ? 0.084 -5.795 -5.077 1.00 94.06 99 LYS A N 1
ATOM 762 C CA . LYS A 1 99 ? -0.087 -4.392 -5.451 1.00 94.06 99 LYS A CA 1
ATOM 763 C C . LYS A 1 99 ? -0.885 -4.295 -6.727 1.00 94.06 99 LYS A C 1
ATOM 765 O O . LYS A 1 99 ? -0.632 -5.043 -7.668 1.00 94.06 99 LYS A O 1
ATOM 770 N N . ILE A 1 100 ? -1.816 -3.357 -6.732 1.00 95.56 100 ILE A N 1
ATOM 771 C CA . ILE A 1 100 ? -2.570 -2.951 -7.908 1.00 95.56 100 ILE A CA 1
ATOM 772 C C . ILE A 1 100 ? -2.252 -1.475 -8.088 1.00 95.56 100 ILE A C 1
ATOM 774 O O . ILE A 1 100 ? -2.443 -0.685 -7.166 1.00 95.56 100 ILE A O 1
ATOM 778 N N . ILE A 1 101 ? -1.681 -1.140 -9.235 1.00 95.38 101 ILE A N 1
ATOM 779 C CA . ILE A 1 101 ? -1.174 0.188 -9.548 1.00 95.38 101 ILE A CA 1
ATOM 780 C C . ILE A 1 101 ? -2.007 0.718 -10.705 1.00 95.38 101 ILE A C 1
ATOM 782 O O . ILE A 1 101 ? -1.911 0.206 -11.817 1.00 95.38 101 ILE A O 1
ATOM 786 N N . PHE A 1 102 ? -2.835 1.712 -10.421 1.00 95.38 102 PHE A N 1
ATOM 787 C CA . PHE A 1 102 ? -3.612 2.431 -11.426 1.00 95.38 102 PHE A CA 1
ATOM 788 C C . PHE A 1 102 ? -2.777 3.553 -12.051 1.00 95.38 102 PHE A C 1
ATOM 790 O O . PHE A 1 102 ? -1.588 3.694 -11.751 1.00 95.38 102 PHE A O 1
ATOM 797 N N . GLN A 1 103 ? -3.410 4.350 -12.911 1.00 94.56 103 GLN A N 1
ATOM 798 C CA . GLN A 1 103 ? -2.827 5.581 -13.427 1.00 94.56 103 GLN A CA 1
ATOM 799 C C . GLN A 1 103 ? -2.266 6.443 -12.287 1.00 94.56 103 GLN A C 1
ATOM 801 O O . GLN A 1 103 ? -2.924 6.636 -11.260 1.00 94.56 103 GLN A O 1
ATOM 806 N N . TYR A 1 104 ? -1.043 6.941 -12.464 1.00 93.56 104 TYR A N 1
ATOM 807 C CA . TYR A 1 104 ? -0.357 7.729 -11.447 1.00 93.56 104 TYR A CA 1
ATOM 808 C C . TYR A 1 104 ? 0.505 8.812 -12.090 1.00 93.56 104 TYR A C 1
ATOM 810 O O . TYR A 1 104 ? 1.560 8.493 -12.619 1.00 93.56 104 TYR A O 1
ATOM 818 N N . ASP A 1 105 ? 0.083 10.076 -12.004 1.00 89.50 105 ASP A N 1
ATOM 819 C CA . ASP A 1 105 ? 0.683 11.170 -12.787 1.00 89.50 105 ASP A CA 1
ATOM 820 C C . ASP A 1 105 ? 1.914 11.829 -12.139 1.00 89.50 105 ASP A C 1
ATOM 822 O O . ASP A 1 105 ? 2.703 12.499 -12.813 1.00 89.50 105 ASP A O 1
ATOM 826 N N . SER A 1 106 ? 2.086 11.696 -10.818 1.00 91.44 106 SER A N 1
ATOM 827 C CA . SER A 1 106 ? 3.164 12.396 -10.111 1.00 91.44 106 SER A CA 1
ATOM 828 C C . SER A 1 106 ? 4.522 11.725 -10.365 1.00 91.44 106 SER A C 1
ATOM 830 O O . SER A 1 106 ? 4.679 10.534 -10.081 1.00 91.44 106 SER A O 1
ATOM 832 N N . PRO A 1 107 ? 5.550 12.472 -10.821 1.00 89.94 107 PRO A N 1
ATOM 833 C CA . PRO A 1 107 ? 6.847 11.898 -11.180 1.00 89.94 107 PRO A CA 1
ATOM 834 C C . PRO A 1 107 ? 7.587 11.306 -9.976 1.00 89.94 107 PRO A C 1
ATOM 836 O O . PRO A 1 107 ? 8.323 10.331 -10.127 1.00 89.94 107 PRO A O 1
ATOM 839 N N . VAL A 1 108 ? 7.387 11.873 -8.780 1.00 90.94 108 VAL A N 1
ATOM 840 C CA . VAL A 1 108 ? 8.036 11.406 -7.548 1.00 90.94 108 VAL A CA 1
ATOM 841 C C . VAL A 1 108 ? 7.489 10.032 -7.163 1.00 90.94 108 VAL A C 1
ATOM 843 O O . VAL A 1 108 ? 8.254 9.072 -7.075 1.00 90.94 108 VAL A O 1
ATOM 846 N N . GLY A 1 109 ? 6.172 9.900 -7.005 1.00 90.88 109 GLY A N 1
ATOM 847 C CA . GLY A 1 109 ? 5.537 8.629 -6.667 1.00 90.88 109 GLY A CA 1
ATOM 848 C C . GLY A 1 109 ? 5.639 7.591 -7.781 1.00 90.88 109 GLY A C 1
ATOM 849 O O . GLY A 1 109 ? 5.893 6.426 -7.483 1.00 90.88 109 GLY A O 1
ATOM 850 N N . ALA A 1 110 ? 5.572 7.992 -9.055 1.00 92.69 110 ALA A N 1
ATOM 851 C CA . ALA A 1 110 ? 5.840 7.094 -10.179 1.00 92.69 110 ALA A CA 1
ATOM 852 C C . ALA A 1 110 ? 7.274 6.536 -10.123 1.00 92.69 110 ALA A C 1
ATOM 854 O O . ALA A 1 110 ? 7.486 5.345 -10.348 1.00 92.69 110 ALA A O 1
ATOM 855 N N . GLY A 1 111 ? 8.251 7.362 -9.730 1.00 92.25 111 GLY A N 1
ATOM 856 C CA . GLY A 1 111 ? 9.622 6.923 -9.468 1.00 92.25 111 GLY A CA 1
ATOM 857 C C . GLY A 1 111 ? 9.725 5.919 -8.316 1.00 92.25 111 GLY A C 1
ATOM 858 O O . GLY A 1 111 ? 10.429 4.919 -8.447 1.00 92.25 111 GLY A O 1
ATOM 859 N N . ILE A 1 112 ? 8.989 6.129 -7.217 1.00 92.00 112 ILE A N 1
ATOM 860 C CA . ILE A 1 112 ? 8.917 5.174 -6.093 1.00 92.00 112 ILE A CA 1
ATOM 861 C C . ILE A 1 112 ? 8.345 3.833 -6.566 1.00 92.00 112 ILE A C 1
ATOM 863 O O . ILE A 1 112 ? 8.887 2.780 -6.229 1.00 92.00 112 ILE A O 1
ATOM 867 N N . ILE A 1 113 ? 7.277 3.861 -7.368 1.00 93.25 113 ILE A N 1
ATOM 868 C CA . ILE A 1 113 ? 6.646 2.659 -7.922 1.00 93.25 113 ILE A CA 1
ATOM 869 C C . ILE A 1 113 ? 7.619 1.924 -8.847 1.00 93.25 113 ILE A C 1
ATOM 871 O O . ILE A 1 113 ? 7.853 0.733 -8.651 1.00 93.25 113 ILE A O 1
ATOM 875 N N . SER A 1 114 ? 8.215 2.621 -9.816 1.00 92.69 114 SER A N 1
ATOM 876 C CA . SER A 1 114 ? 9.179 2.050 -10.766 1.00 92.69 114 SER A CA 1
ATOM 877 C C . SER A 1 114 ? 10.375 1.418 -10.042 1.00 92.69 114 SER A C 1
ATOM 879 O O . SER A 1 114 ? 10.708 0.252 -10.272 1.00 92.69 114 SER A O 1
ATOM 881 N N . GLN A 1 115 ? 10.943 2.131 -9.061 1.00 91.19 115 GLN A N 1
ATOM 882 C CA . GLN A 1 115 ? 12.025 1.625 -8.215 1.00 91.19 115 GLN A CA 1
ATOM 883 C C . GLN A 1 115 ? 11.609 0.371 -7.434 1.00 91.19 115 GLN A C 1
ATOM 885 O O . GLN A 1 115 ? 12.409 -0.555 -7.297 1.00 91.19 115 GLN A O 1
ATOM 890 N N . PHE A 1 116 ? 10.377 0.335 -6.920 1.00 89.44 116 PHE A N 1
ATOM 891 C CA . PHE A 1 116 ? 9.863 -0.803 -6.162 1.00 89.44 116 PHE A CA 1
ATOM 892 C C . PHE A 1 116 ? 9.628 -2.039 -7.042 1.00 89.44 116 PHE A C 1
ATOM 894 O O . PHE A 1 116 ? 9.892 -3.159 -6.603 1.00 89.44 116 PHE A O 1
ATOM 901 N N . ILE A 1 117 ? 9.131 -1.864 -8.272 1.00 91.25 117 ILE A N 1
ATOM 902 C CA . ILE A 1 117 ? 8.949 -2.973 -9.223 1.00 91.25 117 ILE A CA 1
ATOM 903 C C . ILE A 1 117 ? 10.304 -3.568 -9.626 1.00 91.25 117 ILE A C 1
ATOM 905 O O . ILE A 1 117 ? 10.438 -4.794 -9.680 1.00 91.25 117 ILE A O 1
ATOM 909 N N . GLY A 1 118 ? 11.302 -2.712 -9.858 1.00 89.88 118 GLY A N 1
ATOM 910 C CA . GLY A 1 118 ? 12.682 -3.104 -10.119 1.00 89.88 118 GLY A CA 1
ATOM 911 C C . GLY A 1 118 ? 13.078 -3.080 -11.595 1.00 89.88 118 GLY A C 1
ATOM 912 O O . GLY A 1 118 ? 12.385 -2.532 -12.453 1.00 89.88 118 GLY A O 1
ATOM 913 N N . LYS A 1 119 ? 14.243 -3.670 -11.877 1.00 92.19 119 LYS A N 1
ATOM 914 C CA . LYS A 1 119 ? 14.906 -3.627 -13.187 1.00 92.19 119 LYS A CA 1
ATOM 915 C C . LYS A 1 119 ? 15.063 -5.014 -13.786 1.00 92.19 119 LYS A C 1
ATOM 917 O O . LYS A 1 119 ? 15.193 -5.999 -13.059 1.00 92.19 119 LYS A O 1
ATOM 922 N N . GLN A 1 120 ? 15.118 -5.070 -15.107 1.00 89.88 120 GLN A N 1
ATOM 923 C CA . GLN A 1 120 ? 15.395 -6.271 -15.876 1.00 89.88 120 GLN A CA 1
ATOM 924 C C . GLN A 1 120 ? 16.624 -6.055 -16.761 1.00 89.88 120 GLN A C 1
ATOM 926 O O . GLN A 1 120 ? 16.807 -4.998 -17.364 1.00 89.88 120 GLN A O 1
ATOM 931 N N . LYS A 1 121 ? 17.469 -7.087 -16.844 1.00 87.75 121 LYS A N 1
ATOM 932 C CA . LYS A 1 121 ? 18.559 -7.155 -17.816 1.00 87.75 121 LYS A CA 1
ATOM 933 C C . LYS A 1 121 ? 17.991 -7.646 -19.149 1.00 87.75 121 LYS A C 1
ATOM 935 O O . LYS A 1 121 ? 17.343 -8.692 -19.192 1.00 87.75 121 LYS A O 1
ATOM 940 N N . LEU A 1 122 ? 18.222 -6.887 -20.211 1.00 87.06 122 LEU A N 1
ATOM 941 C CA . LEU A 1 122 ? 17.840 -7.204 -21.579 1.00 87.06 122 LEU A CA 1
ATOM 942 C C . LEU A 1 122 ? 19.104 -7.375 -22.415 1.00 87.06 122 LEU A C 1
ATOM 944 O O . LEU A 1 122 ? 19.973 -6.506 -22.443 1.00 87.06 122 LEU A O 1
ATOM 948 N N . GLU A 1 123 ? 19.193 -8.494 -23.120 1.00 85.50 123 GLU A N 1
ATOM 949 C CA . GLU A 1 123 ? 20.226 -8.716 -24.124 1.00 85.50 123 GLU A CA 1
ATOM 950 C C . GLU A 1 123 ? 19.603 -8.459 -25.492 1.00 85.50 123 GLU A C 1
ATOM 952 O O . GLU A 1 123 ? 18.630 -9.104 -25.884 1.00 85.50 123 GLU A O 1
ATOM 957 N N . ARG A 1 124 ? 20.118 -7.453 -26.198 1.00 85.00 124 ARG A N 1
ATOM 958 C CA . ARG A 1 124 ? 19.657 -7.066 -27.529 1.00 85.00 124 ARG A CA 1
ATOM 959 C C . ARG A 1 124 ? 20.740 -7.378 -28.541 1.00 85.00 124 ARG A C 1
ATOM 961 O O . ARG A 1 124 ? 21.833 -6.815 -28.492 1.00 85.00 124 ARG A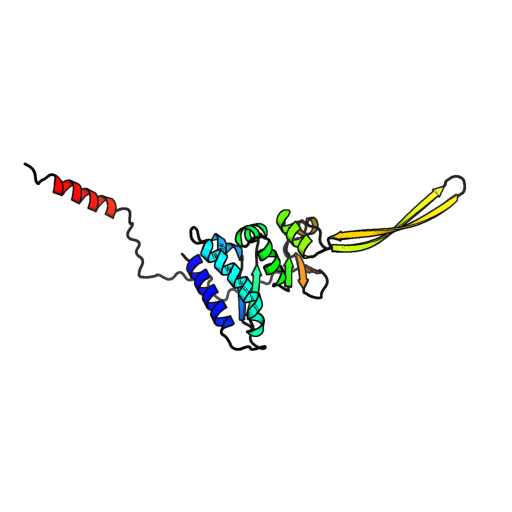 O 1
ATOM 968 N N . GLU A 1 125 ? 20.413 -8.221 -29.505 1.00 84.62 125 GLU A N 1
ATOM 969 C CA . GLU A 1 125 ? 21.238 -8.382 -30.692 1.00 84.62 125 GLU A CA 1
ATOM 970 C C . GLU A 1 125 ? 20.968 -7.226 -31.654 1.00 84.62 125 GLU A C 1
ATOM 972 O O . GLU A 1 125 ? 19.852 -7.014 -32.128 1.00 84.62 125 GLU A O 1
ATOM 977 N N . LYS A 1 126 ? 22.007 -6.447 -31.940 1.00 82.31 126 LYS A N 1
ATOM 978 C CA . LYS A 1 126 ? 21.976 -5.393 -32.945 1.00 82.31 126 LYS A CA 1
ATOM 979 C C . LYS A 1 126 ? 22.658 -5.908 -34.203 1.00 82.31 126 LYS A C 1
ATOM 981 O O . LYS A 1 126 ? 23.877 -6.065 -34.240 1.00 82.31 126 LYS A O 1
ATOM 986 N N . VAL A 1 127 ? 21.862 -6.141 -35.240 1.00 83.00 127 VAL A N 1
ATOM 987 C CA . VAL A 1 127 ? 22.345 -6.515 -36.572 1.00 83.00 127 VAL A CA 1
ATOM 988 C C . VAL A 1 127 ? 22.494 -5.246 -37.409 1.00 83.00 127 VAL A C 1
ATOM 990 O O . VAL A 1 127 ? 21.530 -4.514 -37.620 1.00 83.00 127 VAL A O 1
ATOM 993 N N . SER A 1 128 ? 23.710 -4.966 -37.868 1.00 82.12 128 SER A N 1
ATOM 994 C CA . SER A 1 128 ? 24.032 -3.859 -38.772 1.00 82.12 128 SER A CA 1
ATOM 995 C C . SER A 1 128 ? 24.364 -4.425 -40.150 1.00 82.12 128 SER A C 1
ATOM 997 O O . SER A 1 128 ? 25.297 -5.216 -40.290 1.00 82.12 128 SER A O 1
ATOM 999 N N . VAL A 1 129 ? 23.596 -4.034 -41.166 1.00 82.12 129 VAL A N 1
ATOM 1000 C CA . VAL A 1 129 ? 23.775 -4.492 -42.549 1.00 82.12 129 VAL A CA 1
ATOM 1001 C C . VAL A 1 129 ? 24.361 -3.349 -43.369 1.00 82.12 129 VAL A C 1
ATOM 1003 O O . VAL A 1 129 ? 23.699 -2.337 -43.587 1.00 82.12 129 VAL A O 1
ATOM 1006 N N . ASN A 1 130 ? 25.596 -3.519 -43.833 1.00 79.19 130 ASN A N 1
ATOM 1007 C CA . ASN A 1 130 ? 26.276 -2.562 -44.699 1.00 79.19 130 ASN A CA 1
ATOM 1008 C C . ASN A 1 130 ? 26.342 -3.126 -46.122 1.00 79.19 130 ASN A C 1
ATOM 1010 O O . ASN A 1 130 ? 26.962 -4.165 -46.352 1.00 79.19 130 ASN A O 1
ATOM 1014 N N . THR A 1 131 ? 25.741 -2.428 -47.085 1.00 78.06 131 THR A N 1
ATOM 1015 C CA . THR A 1 131 ? 25.779 -2.797 -48.510 1.00 78.06 131 THR A CA 1
ATOM 1016 C C . THR A 1 131 ? 26.611 -1.775 -49.277 1.00 78.06 131 THR A C 1
ATOM 1018 O O . THR A 1 131 ? 26.314 -0.583 -49.237 1.00 78.06 131 THR A O 1
ATOM 1021 N N . THR A 1 132 ? 27.656 -2.227 -49.973 1.00 74.19 132 THR A N 1
ATOM 1022 C CA . THR A 1 132 ? 28.524 -1.359 -50.786 1.00 74.19 132 THR A CA 1
ATOM 1023 C C . THR A 1 132 ? 28.085 -1.399 -52.254 1.00 74.19 132 THR A C 1
ATOM 1025 O O . THR A 1 132 ? 27.995 -2.477 -52.841 1.00 74.19 132 THR A O 1
ATOM 1028 N N . ALA A 1 133 ? 27.821 -0.227 -52.844 1.00 69.31 133 ALA A N 1
ATOM 1029 C CA . ALA A 1 133 ? 27.195 -0.088 -54.165 1.00 69.31 133 ALA A CA 1
ATOM 1030 C C . ALA A 1 133 ? 28.055 -0.585 -55.348 1.00 69.31 133 ALA A C 1
ATOM 1032 O O . ALA A 1 133 ? 27.495 -1.057 -56.331 1.00 69.31 133 ALA A O 1
ATOM 1033 N N . ASP A 1 134 ? 29.387 -0.558 -55.241 1.00 68.19 134 ASP A N 1
ATOM 1034 C CA . ASP A 1 134 ? 30.280 -0.840 -56.381 1.00 68.19 134 ASP A CA 1
ATOM 1035 C C . ASP A 1 134 ? 30.479 -2.332 -56.709 1.00 68.19 134 ASP A C 1
ATOM 1037 O O . ASP A 1 134 ? 30.914 -2.663 -57.807 1.00 68.19 134 ASP A O 1
ATOM 1041 N N . PHE A 1 135 ? 30.171 -3.252 -55.786 1.00 63.84 135 PHE A N 1
ATOM 1042 C CA . PHE A 1 135 ? 30.452 -4.691 -55.964 1.00 63.84 135 PHE A CA 1
ATOM 1043 C C . PHE A 1 135 ? 29.309 -5.626 -55.540 1.00 63.84 135 PHE A C 1
ATOM 1045 O O . PHE A 1 135 ? 29.497 -6.841 -55.497 1.00 63.84 135 PHE A O 1
ATOM 1052 N N . GLY A 1 136 ? 28.132 -5.095 -55.182 1.00 68.50 136 GLY A N 1
ATOM 1053 C CA . GLY A 1 136 ? 26.991 -5.910 -54.734 1.00 68.50 136 GLY A CA 1
ATOM 1054 C C . GLY A 1 136 ? 27.266 -6.741 -53.471 1.00 68.50 136 GLY A C 1
ATOM 1055 O O . GLY A 1 136 ? 26.543 -7.691 -53.180 1.00 68.50 136 GLY A O 1
ATOM 1056 N N . ARG A 1 137 ? 28.326 -6.411 -52.721 1.00 71.75 137 ARG A N 1
ATOM 1057 C CA . ARG A 1 137 ? 28.727 -7.130 -51.512 1.00 71.75 137 ARG A CA 1
ATOM 1058 C C . ARG A 1 137 ? 28.034 -6.521 -50.298 1.00 71.75 137 ARG A C 1
ATOM 1060 O O . ARG A 1 137 ? 28.246 -5.354 -49.966 1.00 71.75 137 ARG A O 1
ATOM 1067 N N . THR A 1 138 ? 27.254 -7.344 -49.608 1.00 77.62 138 THR A N 1
ATOM 1068 C CA . THR A 1 138 ? 26.647 -7.014 -48.316 1.00 77.62 138 THR A CA 1
ATOM 1069 C C . THR A 1 138 ? 27.471 -7.636 -47.195 1.00 77.62 138 THR A C 1
ATOM 1071 O O . THR A 1 138 ? 27.771 -8.828 -47.218 1.00 77.62 138 THR A O 1
ATOM 1074 N N . THR A 1 139 ? 27.857 -6.821 -46.216 1.00 76.88 139 THR A N 1
ATOM 1075 C CA . THR A 1 139 ? 28.503 -7.268 -44.980 1.00 76.88 139 THR A CA 1
ATOM 1076 C C . THR A 1 139 ? 27.520 -7.091 -43.835 1.00 76.88 139 THR A C 1
ATOM 1078 O O . THR A 1 139 ? 27.046 -5.983 -43.587 1.00 76.88 139 THR A O 1
ATOM 1081 N N . THR A 1 140 ? 27.237 -8.175 -43.124 1.00 80.81 140 THR A N 1
ATOM 1082 C CA . THR A 1 140 ? 26.399 -8.150 -41.925 1.00 80.81 140 THR A CA 1
ATOM 1083 C C . THR A 1 140 ? 27.299 -8.246 -40.701 1.00 80.81 140 THR A C 1
ATOM 1085 O O . THR A 1 140 ? 28.117 -9.158 -40.605 1.00 80.81 140 THR A O 1
ATOM 1088 N N . SER A 1 141 ? 27.166 -7.298 -39.778 1.00 80.31 141 SER A N 1
ATOM 1089 C CA . SER A 1 141 ? 27.826 -7.309 -38.472 1.00 80.31 141 SER A CA 1
ATOM 1090 C C . SER A 1 141 ? 26.765 -7.472 -37.390 1.00 80.31 141 SER A C 1
ATOM 1092 O O . SER A 1 141 ? 25.826 -6.678 -37.334 1.00 80.31 141 SER A O 1
ATOM 1094 N N . THR A 1 142 ? 26.903 -8.485 -36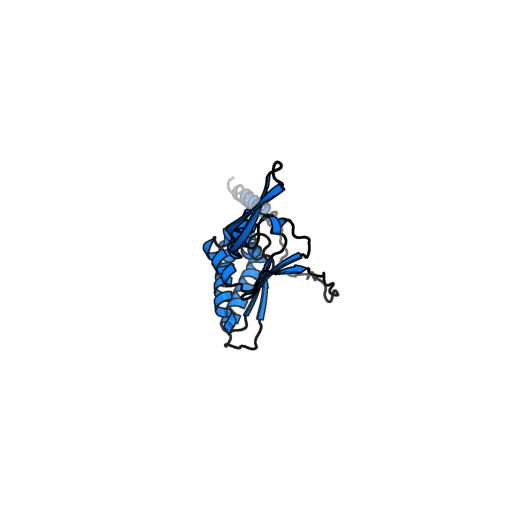.539 1.00 80.50 142 THR A N 1
ATOM 1095 C CA . THR A 1 142 ? 26.015 -8.709 -35.391 1.00 80.50 142 THR A CA 1
ATOM 1096 C C . THR A 1 142 ? 26.775 -8.375 -34.116 1.00 80.50 142 THR A C 1
ATOM 1098 O O . THR A 1 142 ? 27.838 -8.936 -33.862 1.00 80.50 142 THR A O 1
ATOM 1101 N N . SER A 1 143 ? 26.237 -7.461 -33.310 1.00 82.75 143 SER A N 1
ATOM 1102 C CA . SER A 1 143 ? 26.773 -7.110 -31.991 1.00 82.75 143 SER A CA 1
ATOM 1103 C C . SER A 1 143 ? 25.722 -7.365 -30.917 1.00 82.75 143 SER A C 1
ATOM 1105 O O . SER A 1 143 ? 24.603 -6.868 -31.039 1.00 82.75 143 SER A O 1
ATOM 1107 N N . GLN A 1 144 ? 26.078 -8.085 -29.859 1.00 83.12 144 GLN A N 1
ATOM 1108 C CA . GLN A 1 144 ? 25.226 -8.270 -28.686 1.00 83.12 144 GLN A CA 1
ATOM 1109 C C . GLN A 1 144 ? 25.457 -7.105 -27.718 1.00 83.12 144 GLN A C 1
ATOM 1111 O O . GLN A 1 144 ? 26.600 -6.778 -27.399 1.00 83.12 144 GLN A O 1
ATOM 1116 N N . ASN A 1 145 ? 24.383 -6.449 -27.288 1.00 85.12 145 ASN A N 1
ATOM 1117 C CA . ASN A 1 145 ? 24.428 -5.372 -26.308 1.00 85.12 145 ASN A CA 1
ATOM 1118 C C . ASN A 1 145 ? 23.560 -5.742 -25.106 1.00 85.12 145 ASN A C 1
ATOM 1120 O O . ASN A 1 145 ? 22.400 -6.115 -25.271 1.00 85.12 145 ASN A O 1
ATOM 1124 N N . GLU A 1 146 ? 24.108 -5.610 -23.906 1.00 86.69 146 GLU A N 1
ATOM 1125 C CA . GLU A 1 146 ? 23.377 -5.836 -22.664 1.00 86.69 146 GLU A CA 1
ATOM 1126 C C . GLU A 1 146 ? 22.956 -4.484 -22.075 1.00 86.69 146 GLU A C 1
ATOM 1128 O O . GLU A 1 146 ? 23.802 -3.627 -21.813 1.00 86.69 146 GLU A O 1
ATOM 1133 N N . SER A 1 147 ? 21.658 -4.273 -21.851 1.00 88.56 147 SER A N 1
ATOM 1134 C CA . SER A 1 147 ? 21.134 -3.098 -21.148 1.00 88.56 147 SER A CA 1
ATOM 1135 C C . SER A 1 147 ? 20.335 -3.511 -19.915 1.00 88.56 147 SER A C 1
ATOM 1137 O O . SER A 1 147 ? 19.640 -4.522 -19.908 1.00 88.56 147 SER A O 1
ATOM 1139 N N . THR A 1 148 ? 20.437 -2.727 -18.842 1.00 89.50 148 THR A N 1
ATOM 1140 C CA . THR A 1 148 ? 19.572 -2.868 -17.664 1.00 89.50 148 THR A CA 1
ATOM 1141 C C . THR A 1 148 ? 18.536 -1.759 -17.715 1.00 89.50 148 THR A C 1
ATOM 1143 O O . THR A 1 148 ? 1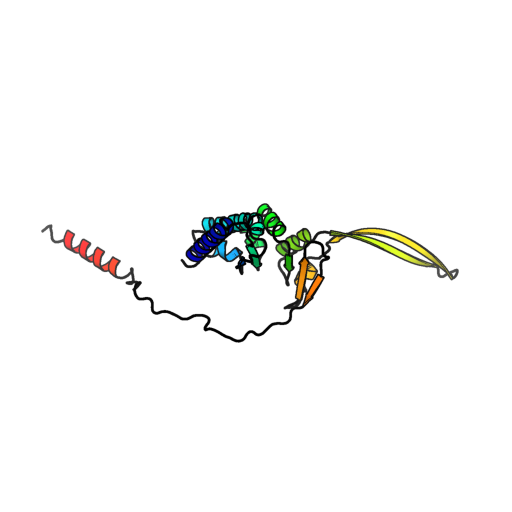8.896 -0.584 -17.657 1.00 89.50 148 THR A O 1
ATOM 1146 N N . GLU A 1 149 ? 17.265 -2.127 -17.817 1.00 91.19 149 GLU A N 1
ATOM 1147 C CA . GLU A 1 149 ? 16.140 -1.199 -17.963 1.00 91.19 149 GLU A CA 1
ATOM 1148 C C . GLU A 1 149 ? 15.115 -1.432 -16.850 1.00 91.19 149 GLU A C 1
ATOM 1150 O O . GLU A 1 149 ? 15.022 -2.528 -16.292 1.00 91.19 149 GLU A O 1
ATOM 1155 N N . ASP A 1 150 ? 14.381 -0.386 -16.471 1.00 92.19 150 ASP A N 1
ATOM 1156 C CA . ASP A 1 150 ? 13.309 -0.514 -15.483 1.00 92.19 150 ASP A CA 1
ATOM 1157 C C . ASP A 1 150 ? 12.169 -1.350 -16.088 1.00 92.19 150 ASP A C 1
ATOM 1159 O O . ASP A 1 150 ? 11.817 -1.169 -17.252 1.00 92.19 150 ASP A O 1
ATOM 1163 N N . ILE A 1 151 ? 11.598 -2.280 -15.314 1.00 92.31 151 ILE A N 1
ATOM 1164 C CA . ILE A 1 151 ? 10.515 -3.163 -15.800 1.00 92.31 151 ILE A CA 1
ATOM 1165 C C . ILE A 1 151 ? 9.257 -2.356 -16.135 1.00 92.31 151 ILE A C 1
ATOM 1167 O O . ILE A 1 151 ? 8.484 -2.744 -17.005 1.00 92.31 151 ILE A O 1
ATOM 1171 N N . LEU A 1 152 ? 9.042 -1.266 -15.399 1.00 93.19 152 LEU A N 1
ATOM 1172 C CA . LEU A 1 152 ? 7.926 -0.353 -15.573 1.00 93.19 152 LEU A CA 1
ATOM 1173 C C . LEU A 1 152 ? 8.463 1.073 -15.563 1.00 93.19 152 LEU A C 1
ATOM 1175 O O . LEU A 1 152 ? 9.045 1.514 -14.565 1.00 93.19 152 LEU A O 1
ATOM 1179 N N . LEU A 1 153 ? 8.260 1.792 -16.660 1.00 92.62 153 LEU A N 1
ATOM 1180 C CA . LEU A 1 153 ? 8.667 3.186 -16.785 1.00 92.62 153 LEU A CA 1
ATOM 1181 C C . LEU A 1 153 ? 7.645 4.093 -16.097 1.00 92.62 153 LEU A C 1
ATOM 1183 O O . LEU A 1 153 ? 6.436 3.892 -16.213 1.00 92.62 153 LEU A O 1
ATOM 1187 N N . SER A 1 154 ? 8.112 5.167 -15.459 1.00 92.19 154 SER A N 1
ATOM 1188 C CA . SER A 1 154 ? 7.216 6.176 -14.873 1.00 92.19 154 SER A CA 1
ATOM 1189 C C . SER A 1 154 ? 6.245 6.768 -15.903 1.00 92.19 154 SER A C 1
ATOM 1191 O O . SER A 1 154 ? 5.104 7.066 -15.576 1.00 92.19 154 SER A O 1
ATOM 1193 N N . SER A 1 155 ? 6.662 6.896 -17.167 1.00 91.69 155 SER A N 1
ATOM 1194 C CA . SER A 1 155 ? 5.799 7.383 -18.250 1.00 91.69 155 SER A CA 1
ATOM 1195 C C . SER A 1 155 ? 4.663 6.424 -18.610 1.00 91.69 155 SER A C 1
ATOM 1197 O O . SER A 1 155 ? 3.623 6.883 -19.065 1.00 91.69 155 SER A O 1
ATOM 1199 N N . GLU A 1 156 ? 4.841 5.113 -18.417 1.00 92.00 156 GLU A N 1
ATOM 1200 C CA . GLU A 1 156 ? 3.795 4.114 -18.687 1.00 92.00 156 GLU A CA 1
ATOM 1201 C C . GLU A 1 156 ? 2.680 4.151 -17.640 1.00 92.00 156 GLU A C 1
ATOM 1203 O O . GLU A 1 156 ? 1.562 3.735 -17.926 1.00 92.00 156 GLU A O 1
ATOM 1208 N N . LEU A 1 157 ? 2.967 4.657 -16.437 1.00 92.75 157 LEU A N 1
ATOM 1209 C CA . LEU A 1 157 ? 1.961 4.872 -15.395 1.00 92.75 157 LEU A CA 1
ATOM 1210 C C . LEU A 1 157 ? 1.042 6.048 -15.727 1.00 92.75 157 LEU A C 1
ATOM 1212 O O . LEU A 1 157 ? -0.161 5.968 -15.489 1.00 92.75 157 LEU A O 1
ATOM 1216 N N . ASN A 1 158 ? 1.591 7.109 -16.318 1.00 90.00 158 ASN A N 1
ATOM 1217 C CA . ASN A 1 158 ? 0.832 8.300 -16.708 1.00 90.00 158 ASN A CA 1
ATOM 1218 C C . ASN A 1 158 ? -0.128 8.028 -17.878 1.00 90.00 158 ASN A C 1
ATOM 1220 O O . ASN A 1 158 ? -1.099 8.754 -18.063 1.00 90.00 158 ASN A O 1
ATOM 1224 N N . THR A 1 159 ? 0.161 7.021 -18.708 1.00 92.50 159 THR A N 1
ATOM 1225 C CA . THR A 1 159 ? -0.614 6.716 -19.923 1.00 92.50 159 THR A CA 1
ATOM 1226 C C . THR A 1 159 ? -1.694 5.657 -19.718 1.00 92.50 159 THR A C 1
ATOM 1228 O O . THR A 1 159 ? -2.423 5.354 -20.664 1.00 92.50 159 THR A O 1
ATOM 1231 N N . LEU A 1 160 ? -1.814 5.089 -18.513 1.00 94.19 160 LEU A N 1
ATOM 1232 C CA . LEU A 1 160 ? -2.877 4.138 -18.193 1.00 94.19 160 LEU A CA 1
ATOM 1233 C C . LEU A 1 160 ? -4.250 4.795 -18.328 1.00 94.19 160 LEU A C 1
ATOM 1235 O O . LEU A 1 160 ? -4.484 5.890 -17.818 1.00 94.19 160 LEU A O 1
ATOM 1239 N N . MET A 1 161 ? -5.173 4.100 -18.990 1.00 94.06 161 MET A N 1
ATOM 1240 C CA . MET A 1 161 ? -6.557 4.552 -19.092 1.00 94.06 161 MET A CA 1
ATOM 1241 C C . MET A 1 161 ? -7.328 4.261 -17.794 1.00 94.06 161 MET A C 1
ATOM 1243 O O . MET A 1 161 ? -6.934 3.386 -17.014 1.00 94.06 161 MET A O 1
ATOM 1247 N N . PRO A 1 162 ? -8.467 4.937 -17.554 1.00 92.38 162 PRO A N 1
ATOM 1248 C CA . PRO A 1 162 ? -9.356 4.580 -16.456 1.00 92.38 162 PRO A CA 1
ATOM 1249 C C . PRO A 1 162 ? -9.702 3.087 -16.484 1.00 92.38 162 PRO A C 1
ATOM 1251 O O . PRO A 1 162 ? -9.983 2.533 -17.546 1.00 92.38 162 PRO A O 1
ATOM 1254 N N . LEU A 1 163 ? -9.699 2.453 -15.308 1.00 93.50 163 LEU A N 1
ATOM 1255 C CA . LEU A 1 163 ? -9.906 1.009 -15.121 1.00 93.50 163 LEU A CA 1
ATOM 1256 C C . LEU A 1 163 ? -8.795 0.103 -15.680 1.00 93.50 163 LEU A C 1
ATOM 1258 O O . LEU A 1 163 ? -8.919 -1.116 -15.583 1.00 93.50 163 LEU A O 1
ATOM 1262 N N . GLU A 1 164 ? -7.691 0.644 -16.194 1.00 95.81 164 GLU A N 1
ATOM 1263 C CA . GLU A 1 164 ? -6.468 -0.127 -16.419 1.00 95.81 164 GLU A CA 1
ATOM 1264 C C . GLU A 1 164 ? -5.546 -0.055 -15.198 1.00 95.81 164 GLU A C 1
ATOM 1266 O O . GLU A 1 164 ? -5.415 0.983 -14.545 1.00 95.81 164 GLU A O 1
ATOM 1271 N N . ALA A 1 165 ? -4.876 -1.165 -14.896 1.00 96.38 165 ALA A N 1
ATOM 1272 C CA . ALA A 1 165 ? -3.890 -1.220 -13.826 1.00 96.38 165 ALA A CA 1
ATOM 1273 C C . ALA A 1 165 ? -2.777 -2.223 -14.126 1.00 96.38 165 ALA A C 1
ATOM 1275 O O . ALA A 1 165 ? -2.963 -3.187 -14.867 1.00 96.38 165 ALA A O 1
ATOM 1276 N N . TYR A 1 166 ? -1.637 -2.054 -13.468 1.00 96.31 166 TYR A N 1
ATOM 1277 C CA . TYR A 1 166 ? -0.640 -3.107 -13.327 1.00 96.31 166 TYR A CA 1
ATOM 1278 C C . TYR A 1 166 ? -0.847 -3.859 -12.017 1.00 96.31 166 TYR A C 1
ATOM 1280 O O . TYR A 1 166 ? -0.948 -3.253 -10.949 1.00 96.31 166 TYR A O 1
ATOM 1288 N N . ILE A 1 167 ? -0.858 -5.189 -12.076 1.00 95.62 167 ILE A N 1
ATOM 1289 C CA . ILE A 1 167 ? -0.863 -6.044 -10.893 1.00 95.62 167 ILE A CA 1
ATOM 1290 C C . ILE A 1 167 ? 0.517 -6.660 -10.679 1.00 95.62 167 ILE A C 1
ATOM 1292 O O . ILE A 1 167 ? 1.091 -7.304 -11.563 1.00 95.62 167 ILE A O 1
ATOM 1296 N N . LYS A 1 168 ? 1.047 -6.474 -9.469 1.00 93.75 168 LYS A N 1
ATOM 1297 C CA . LYS A 1 168 ? 2.227 -7.178 -8.974 1.00 93.75 168 LYS A CA 1
ATOM 1298 C C . LYS A 1 168 ? 1.800 -8.108 -7.852 1.00 93.75 168 LYS A C 1
ATOM 1300 O O . LYS A 1 168 ? 1.444 -7.664 -6.762 1.00 93.75 168 LYS A O 1
ATOM 1305 N N . TYR A 1 169 ? 1.871 -9.404 -8.123 1.00 92.94 169 TYR A N 1
ATOM 1306 C CA . TYR A 1 169 ? 1.664 -10.453 -7.134 1.00 92.94 169 TYR A CA 1
ATOM 1307 C C . TYR A 1 169 ? 2.987 -11.173 -6.857 1.00 92.94 169 TYR A C 1
ATOM 1309 O O . TYR A 1 169 ? 3.783 -11.411 -7.770 1.00 92.94 169 TYR A O 1
ATOM 1317 N N . SER A 1 170 ? 3.256 -11.471 -5.585 1.00 85.25 170 SER A N 1
ATOM 1318 C CA . SER A 1 170 ? 4.498 -12.133 -5.179 1.00 85.25 170 SER A CA 1
ATOM 1319 C C . SER A 1 170 ? 4.663 -13.480 -5.892 1.00 85.25 170 SER A C 1
ATOM 1321 O O . SER A 1 170 ? 3.759 -14.311 -5.873 1.00 85.25 170 SER A O 1
ATOM 1323 N N . GLY A 1 171 ? 5.814 -13.681 -6.538 1.00 85.69 171 GLY A N 1
ATOM 1324 C CA . GLY A 1 171 ? 6.112 -14.877 -7.335 1.00 85.69 171 GLY A CA 1
ATOM 1325 C C . GLY A 1 171 ? 5.667 -14.828 -8.802 1.00 85.69 171 GLY A C 1
ATOM 1326 O O . GLY A 1 171 ? 5.987 -15.749 -9.543 1.00 85.69 171 GLY A O 1
ATOM 1327 N N . TYR A 1 172 ? 4.988 -13.763 -9.244 1.00 90.75 172 TYR A N 1
ATOM 1328 C CA . TYR A 1 172 ? 4.476 -13.631 -10.614 1.00 90.75 172 TYR A CA 1
ATOM 1329 C C . TYR A 1 172 ? 5.037 -12.383 -11.320 1.00 90.75 172 TYR A C 1
ATOM 1331 O O . TYR A 1 172 ? 5.434 -11.413 -10.649 1.00 90.75 172 TYR A O 1
ATOM 1339 N N . PRO A 1 173 ? 5.113 -12.393 -12.668 1.00 90.56 173 PRO A N 1
ATOM 1340 C CA . PRO A 1 173 ? 5.530 -11.228 -13.442 1.00 90.56 173 PRO A CA 1
ATOM 1341 C C . PRO A 1 173 ? 4.523 -10.080 -13.304 1.00 90.56 173 PRO A C 1
ATOM 1343 O O . PRO A 1 173 ? 3.351 -10.287 -12.981 1.00 90.56 173 PRO A O 1
ATOM 1346 N N . LEU A 1 174 ? 4.993 -8.855 -13.540 1.00 94.56 174 LEU A N 1
ATOM 1347 C CA . LEU A 1 174 ? 4.114 -7.692 -13.628 1.00 94.56 174 LEU A CA 1
ATOM 1348 C C . LEU A 1 174 ? 3.157 -7.888 -14.809 1.00 94.56 174 LEU A C 1
ATOM 1350 O O . LEU A 1 174 ? 3.603 -8.200 -15.910 1.00 94.56 174 LEU A O 1
ATOM 1354 N N . THR A 1 175 ? 1.856 -7.730 -14.579 1.00 94.88 175 THR A N 1
ATOM 1355 C CA . THR A 1 175 ? 0.833 -7.959 -15.610 1.00 94.88 175 THR A CA 1
ATOM 1356 C C . THR A 1 175 ? -0.084 -6.748 -15.711 1.00 94.88 175 THR A C 1
ATOM 1358 O O . THR A 1 175 ? -0.524 -6.232 -14.685 1.00 94.88 175 THR A O 1
ATOM 1361 N N . LYS A 1 176 ? -0.383 -6.294 -16.933 1.00 95.25 176 LYS A N 1
ATOM 1362 C CA . LYS A 1 176 ? -1.403 -5.267 -17.178 1.00 95.25 176 LYS A CA 1
ATOM 1363 C C . LYS A 1 176 ? -2.786 -5.920 -17.187 1.00 95.25 176 LYS A C 1
ATOM 1365 O O . LYS A 1 176 ? -2.976 -6.942 -17.843 1.00 95.25 176 LYS A O 1
ATOM 1370 N N . ILE A 1 177 ? -3.732 -5.345 -16.456 1.00 95.50 177 ILE A N 1
ATOM 1371 C CA . ILE A 1 177 ? -5.114 -5.815 -16.332 1.00 95.50 177 ILE A CA 1
ATOM 1372 C C . ILE A 1 177 ? -6.092 -4.669 -16.597 1.00 95.50 177 ILE A C 1
ATOM 1374 O O . ILE A 1 177 ? -5.754 -3.498 -16.418 1.00 95.50 177 ILE A O 1
ATOM 1378 N N . GLN A 1 178 ? -7.309 -5.024 -16.999 1.00 95.69 178 GLN A N 1
ATOM 1379 C CA . GLN A 1 178 ? -8.418 -4.100 -17.203 1.00 95.69 178 GLN A CA 1
ATOM 1380 C C . GLN A 1 178 ? -9.598 -4.546 -16.339 1.00 95.69 178 GLN A C 1
ATOM 1382 O O . GLN A 1 178 ? -9.925 -5.732 -16.293 1.00 95.69 178 GLN A O 1
ATOM 1387 N N . PHE A 1 179 ? -10.209 -3.601 -15.631 1.00 93.81 179 PHE A N 1
ATOM 1388 C CA . PHE A 1 179 ? -11.367 -3.833 -14.780 1.00 93.81 179 PHE A CA 1
ATOM 1389 C C . PHE A 1 179 ? -12.657 -3.464 -15.504 1.00 93.81 179 PHE A C 1
ATOM 1391 O O . PHE A 1 179 ? -12.722 -2.474 -16.231 1.00 93.81 179 PHE A O 1
ATOM 1398 N N . GLU A 1 180 ? -13.709 -4.228 -15.235 1.00 93.06 180 GLU A N 1
ATOM 1399 C CA . GLU A 1 180 ? -15.070 -3.873 -15.620 1.00 93.06 180 GLU A CA 1
ATOM 1400 C C . GLU A 1 180 ? -15.801 -3.295 -14.401 1.00 93.06 180 GLU A C 1
ATOM 1402 O O . GLU A 1 180 ? -15.723 -3.870 -13.308 1.00 93.06 180 GLU A O 1
ATOM 1407 N N . PRO A 1 181 ? -16.494 -2.152 -14.540 1.00 89.19 181 PRO A N 1
ATOM 1408 C CA . PRO A 1 181 ? -17.209 -1.552 -13.428 1.00 89.19 181 PRO A CA 1
ATOM 1409 C C . PRO A 1 181 ? -18.420 -2.419 -13.076 1.00 89.19 181 PRO A C 1
ATOM 1411 O O . PRO A 1 181 ? -19.324 -2.620 -13.886 1.00 89.19 181 PRO A O 1
ATOM 1414 N N . ILE A 1 182 ? -18.453 -2.916 -11.842 1.00 91.44 182 ILE A N 1
ATOM 1415 C CA . ILE A 1 182 ? -19.582 -3.694 -11.334 1.00 91.44 182 ILE A CA 1
ATOM 1416 C C . ILE A 1 182 ? -20.593 -2.726 -10.722 1.00 91.44 182 ILE A C 1
ATOM 1418 O O . ILE A 1 182 ? -20.286 -2.032 -9.754 1.00 91.44 182 ILE A O 1
ATOM 1422 N N . GLN A 1 183 ? -21.813 -2.699 -11.259 1.00 87.50 183 GLN A N 1
ATOM 1423 C CA . GLN A 1 183 ? -22.926 -1.997 -10.623 1.00 87.50 183 GLN A CA 1
ATOM 1424 C C . GLN A 1 183 ? -23.518 -2.871 -9.518 1.00 87.50 183 GLN A C 1
ATOM 1426 O O . GLN A 1 183 ? -23.965 -3.991 -9.768 1.00 87.50 183 GLN A O 1
ATOM 1431 N N . THR A 1 184 ? -23.526 -2.358 -8.291 1.00 86.56 184 THR A N 1
ATOM 1432 C CA . THR A 1 184 ? -2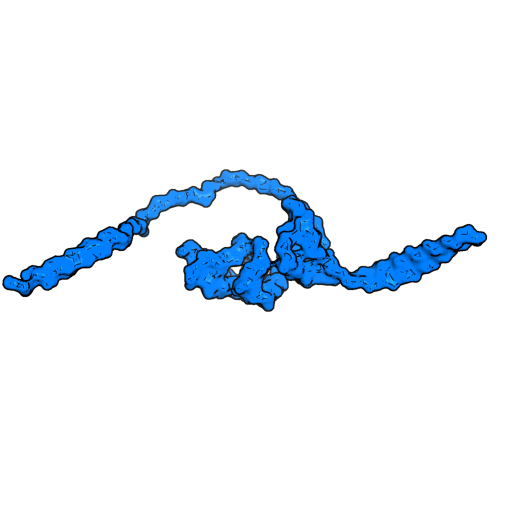4.137 -3.028 -7.143 1.00 86.56 184 THR A CA 1
ATOM 1433 C C . THR A 1 184 ? -25.517 -2.430 -6.855 1.00 86.56 184 THR A C 1
ATOM 1435 O O . THR A 1 184 ? -25.685 -1.210 -6.907 1.00 86.56 184 THR A O 1
ATOM 1438 N N . PRO A 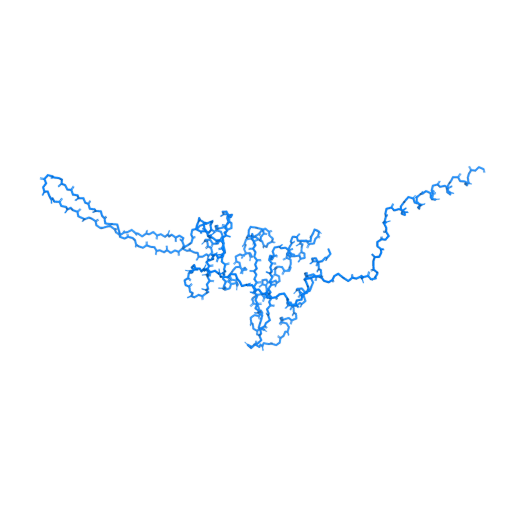1 185 ? -26.543 -3.253 -6.563 1.00 87.50 185 PRO A N 1
ATOM 1439 C CA . PRO A 1 185 ? -27.852 -2.730 -6.191 1.00 87.50 185 PRO A CA 1
ATOM 1440 C C . PRO A 1 185 ? -27.773 -2.025 -4.830 1.00 87.50 185 PRO A C 1
ATOM 1442 O O . PRO A 1 185 ? -27.180 -2.548 -3.882 1.00 87.50 185 PRO A O 1
ATOM 1445 N N . LYS A 1 186 ? -28.404 -0.850 -4.710 1.00 86.31 186 LYS A N 1
ATOM 1446 C CA . LYS A 1 186 ? -28.505 -0.120 -3.439 1.00 86.31 186 LYS A CA 1
ATOM 1447 C C . LYS A 1 186 ? -29.390 -0.911 -2.469 1.00 86.31 186 LYS A C 1
ATOM 1449 O O . LYS A 1 186 ? -30.605 -0.948 -2.629 1.00 86.31 186 LYS A O 1
ATOM 1454 N N . MET A 1 187 ? -28.776 -1.562 -1.480 1.00 88.31 187 MET A N 1
ATOM 1455 C CA . MET A 1 187 ? -29.502 -2.349 -0.470 1.00 88.31 187 MET A CA 1
ATOM 1456 C C . MET A 1 187 ? -29.924 -1.528 0.756 1.00 88.31 187 MET A C 1
ATOM 1458 O O . MET A 1 187 ? -30.901 -1.876 1.411 1.00 88.31 187 MET A O 1
ATOM 1462 N N . VAL A 1 188 ? -29.183 -0.467 1.091 1.00 89.50 188 VAL A N 1
ATOM 1463 C CA . VAL A 1 188 ? -29.385 0.357 2.294 1.00 89.50 188 VAL A CA 1
ATOM 1464 C C . VAL A 1 188 ? -29.117 1.827 1.950 1.00 89.50 188 VAL A C 1
ATOM 1466 O O . VAL A 1 188 ? -28.357 2.122 1.028 1.00 89.50 188 VAL A O 1
ATOM 1469 N N . GLU A 1 189 ? -29.754 2.748 2.674 1.00 87.06 189 GLU A N 1
ATOM 1470 C CA . GLU A 1 189 ? -29.447 4.180 2.601 1.00 87.06 189 GLU A CA 1
ATOM 1471 C C . GLU A 1 189 ? -28.030 4.485 3.111 1.00 87.06 189 GLU A C 1
ATOM 1473 O O . GLU A 1 189 ? -27.598 3.942 4.127 1.00 87.06 189 GLU A O 1
ATOM 1478 N N . GLU A 1 190 ? -27.312 5.365 2.410 1.00 86.06 190 GLU A N 1
ATOM 1479 C CA . GLU A 1 190 ? -25.902 5.684 2.691 1.00 86.06 190 GLU A CA 1
ATOM 1480 C C . GLU A 1 190 ? -25.724 6.396 4.034 1.00 86.06 190 GLU A C 1
ATOM 1482 O O . GLU A 1 190 ? -24.769 6.144 4.769 1.00 86.06 190 GLU A O 1
ATOM 1487 N N . PHE A 1 191 ? -26.666 7.276 4.368 1.00 88.06 191 PHE A N 1
ATOM 1488 C CA . PHE A 1 191 ? -26.649 8.032 5.606 1.00 88.06 191 PHE A CA 1
ATOM 1489 C C . PHE A 1 191 ? -28.069 8.226 6.122 1.00 88.06 191 PHE A C 1
ATOM 1491 O O . PHE A 1 191 ? -28.910 8.848 5.478 1.00 88.06 191 PHE A O 1
ATOM 1498 N N . ILE A 1 192 ? -28.323 7.707 7.320 1.00 88.06 192 ILE A N 1
ATOM 1499 C CA . ILE A 1 192 ? -29.567 7.944 8.045 1.00 88.06 192 ILE A CA 1
ATOM 1500 C C . ILE A 1 192 ? -29.244 8.958 9.134 1.00 88.06 192 ILE A C 1
ATOM 1502 O O . ILE A 1 192 ? -28.683 8.601 10.175 1.00 88.06 192 ILE A O 1
ATOM 1506 N N . GLN A 1 193 ? -29.574 10.226 8.883 1.00 84.69 193 GLN A N 1
ATOM 1507 C CA . GLN A 1 193 ? -29.434 11.272 9.888 1.00 84.69 193 GLN A CA 1
ATOM 1508 C C . GLN A 1 193 ? -30.327 10.926 11.078 1.00 84.69 193 GLN A C 1
ATOM 1510 O O . GLN A 1 193 ? -31.536 10.748 10.937 1.00 84.69 193 GLN A O 1
ATOM 1515 N N . ARG A 1 194 ? -29.717 10.795 12.255 1.00 83.56 194 ARG A N 1
ATOM 1516 C CA . ARG A 1 194 ? -30.455 10.626 13.502 1.00 83.56 194 ARG A CA 1
ATOM 1517 C C . ARG A 1 194 ? -30.604 11.979 14.167 1.00 83.56 194 ARG A C 1
ATOM 1519 O O . ARG A 1 194 ? -29.614 12.695 14.314 1.00 83.56 194 ARG A O 1
ATOM 1526 N N . ASP A 1 195 ? -31.812 12.271 14.628 1.00 80.31 195 ASP A N 1
ATOM 1527 C CA . ASP A 1 195 ? -32.028 13.340 15.590 1.00 80.31 195 ASP A CA 1
ATOM 1528 C C . ASP A 1 195 ? -31.351 12.922 16.890 1.00 80.31 195 ASP A C 1
ATOM 1530 O O . ASP A 1 195 ? -31.818 12.035 17.606 1.00 80.31 195 ASP A O 1
ATOM 1534 N N . VAL A 1 196 ? -30.182 13.495 17.153 1.00 71.62 196 VAL A N 1
ATOM 1535 C CA . VAL A 1 196 ? -29.480 13.293 18.415 1.00 71.62 196 VAL A CA 1
ATOM 1536 C C . VAL A 1 196 ? -30.060 14.270 19.439 1.00 71.62 196 VAL A C 1
ATOM 1538 O O . VAL A 1 196 ? -29.825 15.476 19.329 1.00 71.62 196 VAL A O 1
ATOM 1541 N N . PRO A 1 197 ? -30.816 13.811 20.454 1.00 66.69 197 PRO A N 1
ATOM 1542 C CA . PRO A 1 197 ? -31.026 14.641 21.624 1.00 66.69 197 PRO A CA 1
ATOM 1543 C C . PRO A 1 197 ? -29.669 14.740 22.326 1.00 66.69 197 PRO A C 1
ATOM 1545 O O . PRO A 1 197 ? -28.988 13.728 22.460 1.00 66.69 197 PRO A O 1
ATOM 1548 N N . PHE A 1 198 ? -29.298 15.932 22.799 1.00 58.50 198 PHE A N 1
ATOM 1549 C CA . PHE A 1 198 ? -28.097 16.179 23.613 1.00 58.50 198 PHE A CA 1
ATOM 1550 C C . PHE A 1 198 ? -26.812 16.542 22.850 1.00 58.50 198 PHE A C 1
ATOM 1552 O O . PHE A 1 198 ? -25.799 15.895 23.030 1.00 58.50 198 PHE A O 1
ATOM 1559 N N . PHE A 1 199 ? -26.838 17.612 22.052 1.00 51.91 199 PHE A N 1
ATOM 1560 C CA . PHE A 1 199 ? -25.857 18.712 22.128 1.00 51.91 199 PHE A CA 1
ATOM 1561 C C . PHE A 1 199 ? -26.481 19.932 21.448 1.00 51.91 199 PHE A C 1
ATOM 1563 O O . PHE A 1 199 ? -26.117 20.315 20.339 1.00 51.91 199 PHE A O 1
ATOM 1570 N N . THR A 1 200 ? -27.465 20.548 22.106 1.00 46.09 200 THR A N 1
ATOM 1571 C CA . THR A 1 200 ? -27.851 21.917 21.770 1.00 46.09 200 THR A CA 1
ATOM 1572 C C . THR A 1 200 ? -26.628 22.773 22.068 1.00 46.09 200 THR A C 1
ATOM 1574 O O . THR A 1 200 ? -26.346 23.095 23.221 1.00 46.09 200 THR A O 1
ATOM 1577 N N . THR A 1 201 ? -25.843 23.085 21.043 1.00 45.28 201 THR A N 1
ATOM 1578 C CA . THR A 1 201 ? -24.862 24.158 21.108 1.00 45.28 201 THR A CA 1
ATOM 1579 C C . THR A 1 201 ? -25.646 25.423 21.424 1.00 45.28 201 THR A C 1
ATOM 1581 O O . THR A 1 201 ? -26.215 26.050 20.532 1.00 45.28 201 THR A O 1
ATOM 1584 N N . ALA A 1 202 ? -25.731 25.793 22.702 1.00 41.72 202 ALA A N 1
ATOM 1585 C CA . ALA A 1 202 ? -25.969 27.185 23.027 1.00 41.72 202 ALA A CA 1
ATOM 1586 C C . ALA A 1 202 ? -24.877 27.973 22.282 1.00 41.72 202 ALA A C 1
ATOM 1588 O O . ALA A 1 202 ? -23.706 27.600 22.398 1.00 41.72 202 ALA A O 1
ATOM 1589 N N . PRO A 1 203 ? -25.209 29.000 21.483 1.00 44.19 203 PRO A N 1
ATOM 1590 C CA . PRO A 1 203 ? -24.194 29.827 20.856 1.00 44.19 203 PRO A CA 1
ATOM 1591 C C . PRO A 1 203 ? -23.338 30.439 21.968 1.00 44.19 203 PRO A C 1
ATOM 1593 O O . PRO A 1 203 ? -23.797 31.300 22.721 1.00 44.19 203 PRO A O 1
ATOM 1596 N N . THR A 1 204 ? -22.094 29.982 22.097 1.00 50.12 204 THR A N 1
ATOM 1597 C CA . THR A 1 204 ? -21.144 30.436 23.126 1.00 50.12 204 THR A CA 1
ATOM 1598 C C . THR A 1 204 ? -20.786 31.926 22.983 1.00 50.12 204 THR A C 1
ATOM 1600 O O . THR A 1 204 ? -20.124 32.491 23.849 1.00 50.12 204 THR A O 1
ATOM 1603 N N . GLU A 1 205 ? -21.267 32.618 21.948 1.00 47.22 205 GLU A N 1
ATOM 1604 C CA . GLU A 1 205 ? -20.988 34.041 21.737 1.00 47.22 205 GLU A CA 1
ATOM 1605 C C . GLU A 1 205 ? -21.943 35.011 22.448 1.00 47.22 205 GLU A C 1
ATOM 1607 O O . GLU A 1 205 ? -21.561 36.157 22.671 1.00 47.22 205 GLU A O 1
ATOM 1612 N N . GLN A 1 206 ? -23.138 34.596 22.890 1.00 42.97 206 GLN A N 1
ATOM 1613 C CA . GLN A 1 206 ? -24.073 35.548 23.518 1.00 42.97 206 GLN A CA 1
ATOM 1614 C C . GLN A 1 206 ? -23.939 35.674 25.043 1.00 42.97 206 GLN A C 1
ATOM 1616 O O . GLN A 1 206 ? -24.288 36.718 25.584 1.00 42.97 206 GLN A O 1
ATOM 1621 N N . LYS A 1 207 ? -23.350 34.698 25.753 1.00 41.81 207 LYS A N 1
ATOM 1622 C CA . LYS A 1 207 ? -23.166 34.803 27.218 1.00 41.81 207 LYS A CA 1
ATOM 1623 C C . LYS A 1 207 ? -21.901 35.536 27.668 1.00 41.81 207 LYS A C 1
ATOM 1625 O O . LYS A 1 207 ? -21.841 35.954 28.819 1.00 41.81 207 LYS A O 1
ATOM 1630 N N . LYS A 1 208 ? -20.911 35.760 26.793 1.00 39.59 208 LYS A N 1
ATOM 1631 C CA . LYS A 1 208 ? -19.743 36.583 27.162 1.00 39.59 208 LYS A CA 1
ATOM 1632 C C . LYS A 1 208 ? -20.064 38.076 27.255 1.00 39.59 208 LYS A C 1
ATOM 1634 O O . LYS A 1 208 ? -19.370 38.769 27.981 1.00 39.59 208 LYS A O 1
ATOM 1639 N N . LYS A 1 209 ? -21.104 38.576 26.578 1.00 42.38 209 LYS A N 1
ATOM 1640 C CA . LYS A 1 209 ? -21.491 39.991 26.710 1.00 42.38 209 LYS A CA 1
ATOM 1641 C C . LYS A 1 209 ? -22.329 40.272 27.953 1.00 42.38 209 LYS A C 1
ATOM 1643 O O . LYS A 1 209 ? -22.116 41.307 28.558 1.00 42.38 209 LYS A O 1
ATOM 1648 N N . THR A 1 210 ? -23.203 39.356 28.369 1.00 40.47 210 THR A N 1
ATOM 1649 C CA . THR A 1 210 ? -24.085 39.600 29.524 1.00 40.47 210 THR A CA 1
ATOM 1650 C C . THR A 1 210 ? -23.346 39.502 30.860 1.00 40.47 210 THR A C 1
ATOM 1652 O O . THR A 1 210 ? -23.573 40.321 31.736 1.00 40.47 210 THR A O 1
ATOM 1655 N N . VAL A 1 211 ? -22.395 38.568 31.000 1.00 45.78 211 VAL A N 1
ATOM 1656 C CA . VAL A 1 211 ? -21.668 38.398 32.273 1.00 45.78 211 VAL A CA 1
ATOM 1657 C C . VAL A 1 211 ? -20.642 39.516 32.503 1.00 45.78 211 VAL A C 1
ATOM 1659 O O . VAL A 1 211 ? -20.461 39.942 33.634 1.00 45.78 211 VAL A O 1
ATOM 1662 N N . PHE A 1 212 ? -20.003 40.048 31.454 1.00 43.62 212 PHE A N 1
ATOM 1663 C CA . PHE A 1 212 ? -19.072 41.175 31.613 1.00 43.62 212 PHE A CA 1
ATOM 1664 C C . PHE A 1 212 ? -19.779 42.533 31.771 1.00 43.62 212 PHE A C 1
ATOM 1666 O O . PHE A 1 212 ? -19.230 43.404 32.432 1.00 43.62 212 PHE A O 1
ATOM 1673 N N . SER A 1 213 ? -21.001 42.708 31.246 1.00 44.62 213 SER A N 1
ATOM 1674 C CA . SER A 1 213 ? -21.785 43.933 31.480 1.00 44.62 213 SER A CA 1
ATOM 1675 C C . SER A 1 213 ? -22.444 43.992 32.861 1.00 44.62 213 SER A C 1
ATOM 1677 O O . SER A 1 213 ? -22.779 45.076 33.326 1.00 44.62 213 SER A O 1
ATOM 1679 N N . GLU A 1 214 ? -22.670 42.844 33.505 1.00 47.09 214 GLU A N 1
ATOM 1680 C CA . GLU A 1 214 ? -23.197 42.792 34.877 1.00 47.09 214 GLU A CA 1
ATOM 1681 C C . GLU A 1 214 ? -22.090 43.025 35.920 1.00 47.09 214 GLU A C 1
ATOM 1683 O O . GLU A 1 214 ? -22.352 43.635 36.948 1.00 47.09 214 GLU A O 1
ATOM 1688 N N . ILE A 1 215 ? -20.839 42.644 35.630 1.00 49.53 215 ILE A N 1
ATOM 1689 C CA . ILE A 1 215 ? -19.706 42.860 36.549 1.00 49.53 215 ILE A CA 1
ATOM 1690 C C . ILE A 1 215 ? -19.207 44.320 36.520 1.00 49.53 215 ILE A C 1
ATOM 1692 O O . ILE A 1 215 ? -18.821 44.841 37.559 1.00 49.53 215 ILE A O 1
ATOM 1696 N N . GLU A 1 216 ? -19.263 45.018 35.376 1.00 46.88 216 GLU A N 1
ATOM 1697 C CA . GLU A 1 216 ? -18.863 46.440 35.305 1.00 46.88 216 GLU A CA 1
ATOM 1698 C C . GLU A 1 216 ? -19.874 47.408 35.949 1.00 46.88 216 GLU A C 1
ATOM 1700 O O . GLU A 1 216 ? -19.486 48.509 36.337 1.00 46.88 216 GLU A O 1
ATOM 1705 N N . ASN A 1 217 ? -21.148 47.021 36.096 1.00 46.22 217 ASN A N 1
ATOM 1706 C CA . ASN A 1 217 ? -22.163 47.890 36.706 1.00 46.22 217 ASN A CA 1
ATOM 1707 C C . ASN A 1 217 ? -22.252 47.750 38.237 1.00 46.22 217 ASN A C 1
ATOM 1709 O O . ASN A 1 217 ? -22.576 48.732 38.899 1.00 46.22 217 ASN A O 1
ATOM 1713 N N . ASP A 1 218 ? -21.909 46.592 38.811 1.00 48.12 218 ASP A N 1
ATOM 1714 C CA . ASP A 1 218 ? -21.948 46.387 40.272 1.00 48.12 218 ASP A CA 1
ATOM 1715 C C . ASP A 1 218 ? -20.718 46.964 41.009 1.00 48.12 218 ASP A C 1
ATOM 1717 O O . ASP A 1 218 ? -20.784 47.224 42.210 1.00 48.12 218 ASP A O 1
ATOM 1721 N N . GLU A 1 219 ? -19.598 47.226 40.319 1.00 47.94 219 GLU A N 1
ATOM 1722 C CA . GLU A 1 219 ? -18.405 47.841 40.937 1.00 47.94 219 GLU A CA 1
ATOM 1723 C C . GLU A 1 219 ? -18.430 49.387 40.953 1.00 47.94 219 GLU A C 1
ATOM 1725 O O . GLU A 1 219 ? -17.575 50.004 41.592 1.00 47.94 219 GLU A O 1
ATOM 1730 N N . LEU A 1 220 ? -19.420 50.033 40.318 1.00 47.47 220 LEU A N 1
ATOM 1731 C CA . LEU A 1 220 ? -19.537 51.502 40.253 1.00 47.47 220 LEU A CA 1
ATOM 1732 C C . LEU A 1 220 ? -20.676 52.109 41.095 1.00 47.47 220 LEU A C 1
ATOM 1734 O O . LEU A 1 220 ? -20.668 53.321 41.306 1.00 47.47 220 LEU A O 1
ATOM 1738 N N . GLU A 1 221 ? -21.595 51.315 41.656 1.00 46.06 221 GLU A N 1
ATOM 1739 C CA . GLU A 1 221 ? -22.642 51.814 42.577 1.00 46.06 221 GLU A CA 1
ATOM 1740 C C . GLU A 1 221 ? -22.258 51.741 44.074 1.00 46.06 221 GLU A C 1
ATOM 1742 O O . GLU A 1 221 ? -23.051 52.090 44.945 1.00 46.06 221 GLU A O 1
ATOM 1747 N N . GLY A 1 222 ? -21.021 51.345 44.401 1.00 46.59 222 GLY A N 1
ATOM 1748 C CA . GLY A 1 222 ? -20.534 51.218 45.785 1.00 46.59 222 GLY A CA 1
ATOM 1749 C C . GLY A 1 222 ? -19.722 52.395 46.346 1.00 46.59 222 GLY A C 1
ATOM 1750 O O . GLY A 1 222 ? -19.246 52.308 47.478 1.00 46.59 222 GLY A O 1
ATOM 1751 N N . LEU A 1 223 ? -19.512 53.475 45.586 1.00 44.16 223 LEU A N 1
ATOM 1752 C CA . LEU A 1 223 ? -18.690 54.621 46.002 1.00 44.16 223 LEU A CA 1
ATOM 1753 C C . LEU A 1 223 ? -19.322 55.958 45.592 1.00 44.16 223 LEU A C 1
ATOM 1755 O O . LEU A 1 223 ? -18.770 56.640 44.738 1.00 44.16 223 LEU A O 1
ATOM 1759 N N . TYR A 1 224 ? -20.436 56.342 46.223 1.00 40.00 224 TYR A N 1
ATOM 1760 C CA . TYR A 1 224 ? -20.822 57.739 46.488 1.00 40.00 224 TYR A CA 1
ATOM 1761 C C . TYR A 1 224 ? -21.76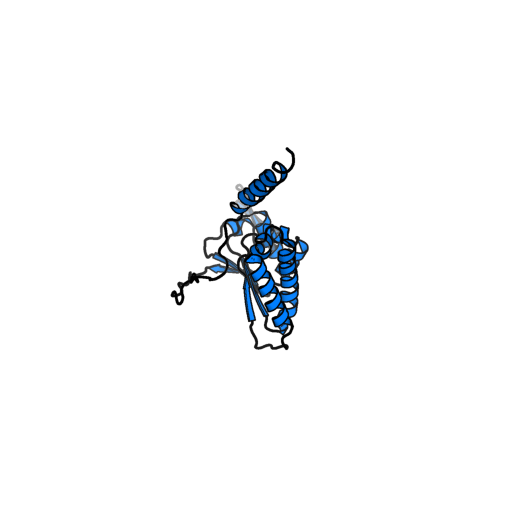1 57.820 47.693 1.00 40.00 224 TYR A C 1
ATOM 1763 O O . TYR A 1 224 ? -22.713 57.013 47.760 1.00 40.00 224 TYR A O 1
#

Foldseek 3Di:
DVLVVVLVVLVVVLVVLLVDDFDQPDADEAEDEALLCNQPVDDVVNVSSLVSVVVVLVSLVRNNRSNYDYHYHHLDLVSVCVSNNDVVSLSSVVSPQKDKAAQHQDLVVLVVVLVSLHKDKDKDWDWDWDADDPPRDIDIDIDIDIDIGGPDHSVNSNPGDPQWIWMHHHPDHTDIDGDDDDDDDDPDDPDDDDPDDDDPPPPPPPVVVVVVVVVVVVVPVPDD

Secondary structure (DSSP, 8-state):
-HHHHHHHHHHHHHHHHHHSPP-SS--EEEEESSTTHHHHS-TT-HHHHHHHHHHHHHHHHHGGGGTEEEEE--S-HHHHHHHH-HHHHHHHHHH--EEEE-----HHHHHHHHHHH-EEEEEEEEEEEEEETTTTEEEEEEEEEEEEEESS-HHHHHTPPTTEEEEEETTS--EEEEPPPPPPP--S-S------SS-----TTSHHHHHHHHHHHHTTSS--

Radius of gyration: 29.89 Å; chains: 1; bounding box: 62×78×103 Å

pLDDT: mean 81.93, std 15.89, range [39.59, 96.38]

Sequence (224 aa):
EYSLCLNILLNVLMKETLSLKNDSKRRIWFILDEVQTLATASAGMEKVGRGTIKKLGEFLSESRSKGGCVVLATQSLEKLEDVINKNNLMSLLQLLSTKIIFQYDSPVGAGIISQFIGKQKLEREKVSVNTTADFGRTTTSTSQNESTEDILLSSELNTLMPLEAYIKYSGYPLTKIQFEPIQTPKMVEEFIQRDVPFFTTAPTEQKKKTVFSEIENDELEGLY